Protein AF-A0A2S7QU04-F1 (afdb_monomer_lite)

Sequence (284 aa):
MPSDPITYTCTCSASLPPDDPSHEPGLVLLFYRYFTSPPALPPPYSSITTPTPSDPTPQYTPHSLHSFHKSTCEILALTGKLRISKEGFNITVAGSVSSINRYIAACISHWSFAGLSLSPDDTEGVNEFFKPTPGCACVFSQLNIRVTDEITPLGLTNYAPKNWDSVVYLNPEEFHNAIVASNSKDVEGKEGGENQTLLLDIRNHYESRIGYFSPSPSQNTQIPTIKPQIRRFSQFPACTPKNYLLVLHGWDPLRESYQVDQGAETGGSDFYAEGGDCGVYGLV

Structure (mmCIF, N/CA/C/O backbone):
data_AF-A0A2S7QU04-F1
#
_entry.id   AF-A0A2S7QU04-F1
#
loop_
_atom_site.group_PDB
_atom_site.id
_atom_site.type_symbol
_atom_site.label_atom_id
_atom_site.label_alt_id
_atom_site.label_comp_id
_atom_site.label_asym_id
_atom_site.label_entity_id
_atom_site.label_seq_id
_atom_site.pdbx_PDB_ins_code
_atom_site.Cartn_x
_atom_site.Cartn_y
_atom_site.Cartn_z
_atom_site.occupancy
_atom_site.B_iso_or_equiv
_atom_site.auth_seq_id
_atom_site.auth_comp_id
_atom_site.auth_asym_id
_atom_site.auth_atom_id
_atom_site.pdbx_PDB_model_num
ATOM 1 N N . MET A 1 1 ? 7.927 -22.191 25.411 1.00 37.75 1 MET A N 1
ATOM 2 C CA . MET A 1 1 ? 9.164 -22.034 24.626 1.00 37.75 1 MET A CA 1
ATOM 3 C C . MET A 1 1 ? 8.973 -20.819 23.734 1.00 37.75 1 MET A C 1
ATOM 5 O O . MET A 1 1 ? 8.150 -20.910 22.828 1.00 37.75 1 MET A O 1
ATOM 9 N N . PRO A 1 2 ? 9.598 -19.666 24.018 1.00 43.03 2 PRO A N 1
ATOM 10 C CA . PRO A 1 2 ? 9.752 -18.640 22.996 1.00 43.03 2 PRO A CA 1
ATOM 11 C C . PRO A 1 2 ? 10.554 -19.300 21.876 1.00 43.03 2 PRO A C 1
ATOM 13 O O . PRO A 1 2 ? 11.629 -19.834 22.129 1.00 43.03 2 PRO A O 1
ATOM 16 N N . SER A 1 3 ? 9.987 -19.396 20.681 1.00 47.22 3 SER A N 1
ATOM 17 C CA . SER A 1 3 ? 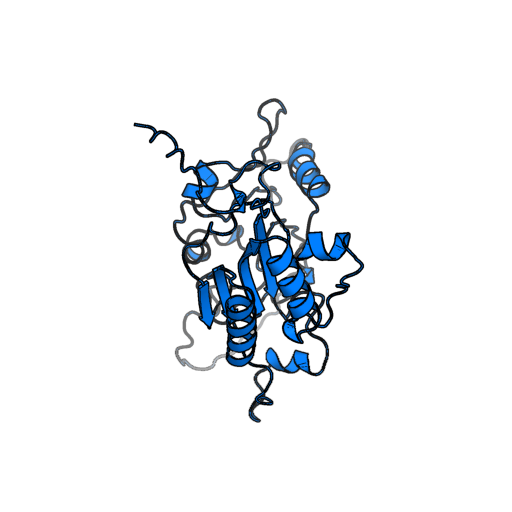10.763 -19.773 19.507 1.00 47.22 3 SER A CA 1
ATOM 18 C C . SER A 1 3 ? 11.845 -18.714 19.342 1.00 47.22 3 SER A C 1
ATOM 20 O O . SER A 1 3 ? 11.493 -17.550 19.131 1.00 47.22 3 SER A O 1
ATOM 22 N N . ASP A 1 4 ? 13.116 -19.098 19.478 1.00 49.38 4 ASP A N 1
ATOM 23 C CA . ASP A 1 4 ? 14.228 -18.246 19.065 1.00 49.38 4 ASP A CA 1
ATOM 24 C C . ASP A 1 4 ? 13.898 -17.697 17.672 1.00 49.38 4 ASP A C 1
ATOM 26 O O . ASP A 1 4 ? 13.423 -18.465 16.820 1.00 49.38 4 ASP A O 1
ATOM 30 N N . PRO A 1 5 ? 14.047 -16.381 17.434 1.00 54.72 5 PRO A N 1
ATOM 31 C CA . PRO A 1 5 ? 13.818 -15.841 16.110 1.00 54.72 5 PRO A CA 1
ATOM 32 C C . PRO A 1 5 ? 14.732 -16.610 15.164 1.00 54.72 5 PRO A C 1
ATOM 34 O O . PRO A 1 5 ? 15.949 -16.612 15.337 1.00 54.72 5 PRO A O 1
ATOM 37 N N . ILE A 1 6 ? 14.133 -17.317 14.204 1.00 56.69 6 ILE A N 1
ATOM 38 C CA . ILE A 1 6 ? 14.877 -18.004 13.156 1.00 56.69 6 ILE A CA 1
ATOM 39 C C . ILE A 1 6 ? 15.716 -16.920 12.486 1.00 56.69 6 ILE A C 1
ATOM 41 O O . ILE A 1 6 ? 15.176 -16.045 11.807 1.00 56.69 6 ILE A O 1
ATOM 45 N N . THR A 1 7 ? 17.024 -16.936 12.729 1.00 60.12 7 THR A N 1
ATOM 46 C CA . THR A 1 7 ? 17.973 -16.044 12.075 1.00 60.12 7 THR A CA 1
ATOM 47 C C . THR A 1 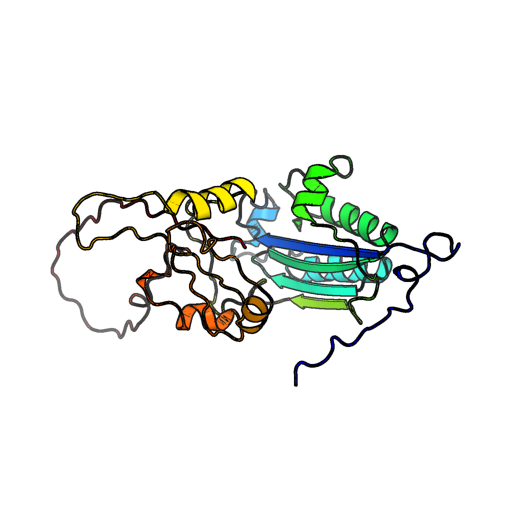7 ? 18.087 -16.505 10.632 1.00 60.12 7 THR A C 1
ATOM 49 O O . THR A 1 7 ? 18.904 -17.343 10.266 1.00 60.12 7 THR A O 1
ATOM 52 N N . TYR A 1 8 ? 17.175 -16.012 9.801 1.00 68.62 8 TYR A N 1
ATOM 53 C CA . TYR A 1 8 ? 17.250 -16.202 8.368 1.00 68.62 8 TYR A CA 1
ATOM 54 C C . TYR A 1 8 ? 18.223 -15.175 7.795 1.00 68.62 8 TYR A C 1
ATOM 56 O O . TYR A 1 8 ? 17.946 -13.975 7.794 1.00 68.62 8 TYR A O 1
ATOM 64 N N . THR A 1 9 ? 19.353 -15.657 7.290 1.00 75.75 9 THR A N 1
ATOM 65 C CA . THR A 1 9 ? 20.272 -14.845 6.495 1.00 75.75 9 THR A CA 1
ATOM 66 C C . THR A 1 9 ? 19.892 -15.007 5.029 1.00 75.75 9 THR A C 1
ATOM 68 O O . THR A 1 9 ? 20.011 -16.096 4.468 1.00 75.75 9 THR A O 1
ATOM 71 N N . CYS A 1 10 ? 19.399 -13.926 4.418 1.00 82.38 10 CYS A N 1
ATOM 72 C CA . CYS A 1 10 ? 19.150 -13.866 2.977 1.00 82.38 10 CYS A CA 1
ATOM 73 C C . CYS A 1 10 ? 20.452 -14.178 2.211 1.00 82.38 10 CYS A C 1
ATOM 75 O O . CYS A 1 10 ? 21.541 -13.880 2.697 1.00 82.38 10 CYS A O 1
ATOM 77 N N . THR A 1 11 ? 20.344 -14.753 1.012 1.00 85.06 11 THR A N 1
ATOM 78 C CA . THR A 1 11 ? 21.495 -15.040 0.129 1.00 85.06 11 THR A CA 1
ATOM 79 C C . THR A 1 11 ? 21.439 -14.273 -1.194 1.00 85.06 11 THR A C 1
ATOM 81 O O . THR A 1 11 ? 22.183 -14.575 -2.123 1.00 85.06 11 THR A O 1
ATOM 84 N N . CYS A 1 12 ? 20.542 -13.292 -1.313 1.00 87.31 12 CYS A N 1
ATOM 85 C CA . CYS A 1 12 ? 20.433 -12.468 -2.515 1.00 87.31 12 CYS A CA 1
ATOM 86 C C . CYS A 1 12 ? 21.504 -11.361 -2.556 1.00 87.31 12 CYS A C 1
ATOM 88 O O . CYS A 1 12 ? 22.213 -11.120 -1.576 1.00 87.31 12 CYS A O 1
ATOM 90 N N . SER A 1 13 ? 21.579 -10.632 -3.668 1.00 86.88 13 SER A N 1
ATOM 91 C CA . SER A 1 13 ? 22.499 -9.499 -3.841 1.00 86.88 13 SER A CA 1
ATOM 92 C C . SER A 1 13 ? 22.357 -8.426 -2.751 1.00 86.88 13 SER A C 1
ATOM 94 O O . SER A 1 13 ? 23.360 -7.880 -2.303 1.00 86.88 13 SER A O 1
ATOM 96 N N . ALA A 1 14 ? 21.143 -8.191 -2.240 1.00 85.56 14 ALA A N 1
ATOM 97 C CA . ALA A 1 14 ? 20.889 -7.208 -1.180 1.00 85.56 14 ALA A CA 1
ATOM 98 C C . ALA A 1 14 ? 21.457 -7.592 0.195 1.00 85.56 14 ALA A C 1
ATOM 100 O O . ALA A 1 14 ? 21.548 -6.741 1.075 1.00 85.56 14 ALA A O 1
ATOM 101 N N . SER A 1 15 ? 21.819 -8.862 0.399 1.00 84.75 15 SER A N 1
ATOM 102 C CA . SER A 1 15 ? 22.458 -9.349 1.632 1.00 84.75 15 SER A CA 1
ATOM 103 C C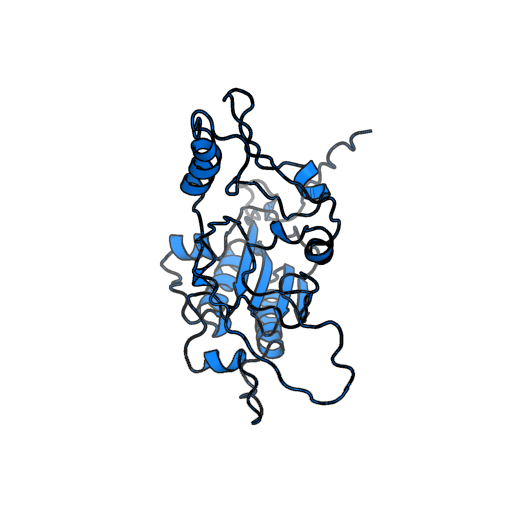 . SER A 1 15 ? 23.981 -9.430 1.550 1.00 84.75 15 SER A C 1
ATOM 105 O O . SER A 1 15 ? 24.616 -9.729 2.560 1.00 84.75 15 SER A O 1
ATOM 107 N N . LEU A 1 16 ? 24.570 -9.189 0.373 1.00 87.56 16 LEU A N 1
ATOM 108 C CA . LEU A 1 16 ? 26.023 -9.129 0.231 1.00 87.56 16 LEU A CA 1
ATOM 109 C C . LEU A 1 16 ? 26.587 -7.900 0.965 1.00 87.56 16 LEU A C 1
ATOM 111 O O . LEU A 1 16 ? 25.863 -6.914 1.127 1.00 87.56 16 LEU A O 1
ATOM 115 N N . PRO A 1 17 ? 27.858 -7.929 1.399 1.00 88.06 17 PRO A N 1
ATOM 116 C CA . PRO A 1 17 ? 28.534 -6.755 1.945 1.00 88.06 17 PRO A CA 1
ATOM 117 C C . PRO A 1 17 ? 28.503 -5.565 0.966 1.00 88.06 17 PRO A C 1
ATOM 119 O O . PRO A 1 17 ? 28.611 -5.793 -0.237 1.00 88.06 17 PRO A O 1
ATOM 122 N N . PRO A 1 18 ? 28.389 -4.306 1.434 1.00 88.19 18 PRO A N 1
ATOM 123 C CA . PRO A 1 18 ? 28.331 -3.133 0.552 1.00 88.19 18 PRO A CA 1
ATOM 124 C C . PRO A 1 18 ? 29.553 -2.934 -0.359 1.00 88.19 18 PRO A C 1
ATOM 126 O O . PRO A 1 18 ? 29.468 -2.202 -1.341 1.00 88.19 18 PRO A O 1
ATOM 129 N N . ASP A 1 19 ? 30.691 -3.539 -0.021 1.00 92.56 19 ASP A N 1
ATOM 130 C CA . ASP A 1 19 ? 31.934 -3.530 -0.794 1.00 92.56 19 ASP A CA 1
ATOM 131 C C . ASP A 1 19 ? 32.014 -4.642 -1.858 1.00 92.56 19 ASP A C 1
ATOM 133 O O . ASP A 1 19 ? 32.924 -4.624 -2.691 1.00 92.56 19 ASP A O 1
ATOM 137 N N . ASP A 1 20 ? 31.065 -5.586 -1.880 1.00 91.69 20 ASP A N 1
ATOM 138 C CA . ASP A 1 20 ? 30.982 -6.607 -2.926 1.00 91.69 20 ASP A CA 1
ATOM 139 C C . ASP A 1 20 ? 30.519 -5.970 -4.253 1.00 91.69 20 ASP A C 1
ATOM 141 O O . ASP A 1 20 ? 29.483 -5.301 -4.285 1.00 91.69 20 ASP A O 1
ATOM 145 N N . PRO A 1 21 ? 31.219 -6.187 -5.383 1.00 90.31 21 PRO A N 1
ATOM 146 C CA . PRO A 1 21 ? 30.829 -5.623 -6.681 1.00 90.31 21 PRO A CA 1
ATOM 147 C C . PRO A 1 21 ? 29.470 -6.128 -7.196 1.00 90.31 21 PRO A C 1
ATOM 149 O O . PRO A 1 21 ? 28.906 -5.543 -8.119 1.00 90.31 21 PRO A O 1
ATOM 152 N N . SER A 1 22 ? 28.954 -7.213 -6.619 1.00 89.81 22 SER A N 1
ATOM 153 C CA . SER A 1 22 ? 27.650 -7.809 -6.919 1.00 89.81 22 SER A CA 1
ATOM 154 C C . SER A 1 22 ? 26.565 -7.364 -5.931 1.00 89.81 22 SER A C 1
ATOM 156 O O . SER A 1 22 ? 25.420 -7.813 -6.046 1.00 89.81 22 SER A O 1
ATOM 158 N N . HIS A 1 23 ? 26.905 -6.526 -4.943 1.00 90.75 23 HIS A N 1
ATOM 159 C CA . HIS A 1 23 ? 25.941 -5.971 -4.003 1.00 90.75 23 HIS A CA 1
ATOM 160 C C . HIS A 1 23 ? 24.947 -5.076 -4.737 1.00 90.75 23 HIS A C 1
ATOM 162 O O . HIS A 1 23 ? 25.307 -4.105 -5.401 1.00 90.75 23 HIS A O 1
ATOM 168 N N . GLU A 1 24 ? 23.667 -5.386 -4.569 1.00 92.00 24 GLU A N 1
ATOM 169 C CA . GLU A 1 24 ? 22.580 -4.576 -5.095 1.00 92.00 24 GLU A CA 1
ATOM 170 C C . GLU A 1 24 ? 21.548 -4.382 -3.981 1.00 92.00 24 GLU A C 1
ATOM 172 O O . GLU A 1 24 ? 20.872 -5.346 -3.610 1.00 92.00 24 GLU A O 1
ATOM 177 N N . PRO A 1 25 ? 21.417 -3.171 -3.412 1.00 93.44 25 PRO A N 1
ATOM 178 C CA . PRO A 1 25 ? 20.520 -2.940 -2.291 1.00 93.44 25 PRO A CA 1
ATOM 179 C C . PRO A 1 25 ? 19.064 -3.189 -2.689 1.00 93.44 25 PRO A C 1
ATOM 181 O O . PRO A 1 25 ? 18.637 -2.897 -3.810 1.00 93.44 25 PRO A O 1
ATOM 184 N N . GLY A 1 26 ? 18.292 -3.722 -1.744 1.00 94.75 26 GLY A N 1
ATOM 185 C CA . GLY A 1 26 ? 16.872 -3.998 -1.916 1.00 94.75 26 GLY A CA 1
ATOM 186 C C . GLY A 1 26 ? 15.985 -2.956 -1.240 1.00 94.75 26 GLY A C 1
ATOM 187 O O . GLY A 1 26 ? 16.333 -2.388 -0.202 1.00 94.75 26 GLY A O 1
ATOM 188 N N . LEU A 1 27 ? 14.810 -2.740 -1.826 1.00 96.00 27 LEU A N 1
ATOM 189 C CA . LEU A 1 27 ? 13.732 -1.947 -1.246 1.00 96.00 27 LEU A CA 1
ATOM 190 C C . LEU A 1 27 ? 12.437 -2.748 -1.232 1.00 96.00 27 LEU A C 1
ATOM 192 O O . LEU A 1 27 ? 12.172 -3.566 -2.117 1.00 96.00 27 LEU A O 1
ATOM 196 N N . VAL A 1 28 ? 11.612 -2.450 -0.236 1.00 97.19 28 VAL A N 1
ATOM 197 C CA . VAL A 1 28 ? 10.221 -2.878 -0.140 1.00 97.19 28 VAL A CA 1
ATOM 198 C C . VAL A 1 28 ? 9.352 -1.627 -0.145 1.00 97.19 28 VAL A C 1
ATOM 200 O O . VAL A 1 28 ? 9.578 -0.719 0.651 1.00 97.19 28 VAL A O 1
ATOM 203 N N . LEU A 1 29 ? 8.366 -1.580 -1.036 1.00 97.88 29 LEU A N 1
ATOM 204 C CA . LEU A 1 29 ? 7.313 -0.568 -1.025 1.00 97.88 29 LEU A CA 1
ATOM 205 C C . LEU A 1 29 ? 6.069 -1.134 -0.349 1.00 97.88 29 LEU A C 1
ATOM 207 O O . LEU A 1 29 ? 5.734 -2.304 -0.560 1.00 97.88 29 LEU A O 1
ATOM 211 N N . LEU A 1 30 ? 5.354 -0.290 0.391 1.00 95.25 30 LEU A N 1
ATOM 212 C CA . LEU A 1 30 ? 4.049 -0.595 0.971 1.00 95.25 30 LEU A CA 1
ATOM 213 C C . LEU A 1 30 ? 3.145 0.624 0.813 1.00 95.25 30 LEU A C 1
ATOM 215 O O . LEU A 1 30 ? 3.316 1.620 1.509 1.00 95.25 30 LEU A O 1
ATOM 219 N N . PHE A 1 31 ? 2.166 0.534 -0.077 1.00 97.81 31 PHE A N 1
ATOM 220 C CA . PHE A 1 31 ? 1.288 1.658 -0.367 1.00 97.81 31 PHE A CA 1
ATOM 221 C C . PHE A 1 31 ? -0.089 1.188 -0.820 1.00 97.81 31 PHE A C 1
ATOM 223 O O . PHE A 1 31 ? -0.268 0.082 -1.337 1.00 97.81 31 PHE A O 1
ATOM 230 N N . TYR A 1 32 ? -1.082 2.041 -0.620 1.00 97.00 32 TYR A N 1
ATOM 231 C CA . TYR A 1 32 ? -2.453 1.787 -1.023 1.00 97.00 32 TYR A CA 1
ATOM 232 C C . TYR A 1 32 ? -3.092 3.083 -1.506 1.00 97.00 32 TYR A C 1
ATOM 234 O O . TYR A 1 32 ? -2.623 4.179 -1.204 1.00 97.00 32 TYR A O 1
ATOM 242 N N . ARG A 1 33 ? -4.176 2.956 -2.263 1.00 95.06 33 ARG A N 1
ATOM 243 C CA . ARG A 1 33 ? -5.013 4.086 -2.655 1.00 95.06 33 ARG A CA 1
ATOM 244 C C . ARG A 1 33 ? -6.447 3.619 -2.779 1.00 95.06 33 ARG A C 1
ATOM 246 O O . ARG A 1 33 ? -6.695 2.644 -3.483 1.00 95.06 33 ARG A O 1
ATOM 253 N N . TYR A 1 34 ? -7.366 4.363 -2.175 1.00 92.56 34 TYR A N 1
ATOM 254 C CA . TYR A 1 34 ? -8.782 4.323 -2.528 1.00 92.56 34 TYR A CA 1
ATOM 255 C C . TYR A 1 34 ? -9.059 5.430 -3.546 1.00 92.56 34 TYR A C 1
ATOM 257 O O . TYR A 1 34 ? -8.717 6.586 -3.310 1.00 92.56 34 TYR A O 1
ATOM 265 N N . PHE A 1 35 ? -9.674 5.107 -4.680 1.00 92.56 35 PHE A N 1
ATOM 266 C CA . PHE A 1 35 ? -9.908 6.066 -5.767 1.00 92.56 35 PHE A CA 1
ATOM 267 C C . PHE A 1 35 ? -10.895 7.180 -5.412 1.00 92.56 35 PHE A C 1
ATOM 269 O O . PHE A 1 35 ? -10.882 8.232 -6.052 1.00 92.56 35 PHE A O 1
ATOM 276 N N . THR A 1 36 ? -11.737 6.954 -4.404 1.00 88.19 36 THR A N 1
ATOM 277 C CA . THR A 1 36 ? -12.671 7.948 -3.863 1.00 88.19 36 THR A CA 1
ATOM 278 C C . THR A 1 36 ? -12.070 8.791 -2.741 1.00 88.19 36 THR A C 1
ATOM 280 O O . THR A 1 36 ? -12.650 9.818 -2.406 1.00 88.19 36 THR A O 1
ATOM 283 N N . SER A 1 37 ? -10.950 8.365 -2.142 1.00 88.06 37 SER A N 1
ATOM 284 C CA . SER A 1 37 ? -10.272 9.149 -1.106 1.00 88.06 37 SER A CA 1
ATOM 285 C C . SER A 1 37 ? -9.585 10.356 -1.749 1.00 88.06 37 SER A C 1
ATOM 287 O O . SER A 1 37 ? -8.940 10.185 -2.788 1.00 88.06 37 SER A O 1
ATOM 289 N N . PRO A 1 38 ? -9.675 11.559 -1.158 1.00 88.19 38 PRO A N 1
ATOM 290 C CA . PRO A 1 38 ? -8.941 12.722 -1.634 1.00 88.19 38 PRO A CA 1
ATOM 291 C C . PRO A 1 38 ? -7.415 12.478 -1.711 1.00 88.19 38 PRO A C 1
ATOM 293 O O . PRO A 1 38 ? -6.860 11.872 -0.793 1.00 88.19 38 PRO A O 1
ATOM 296 N N . PRO A 1 39 ? -6.730 12.945 -2.777 1.00 92.06 39 PRO A N 1
ATOM 297 C CA . PRO A 1 39 ? -7.318 13.452 -4.014 1.00 92.06 39 PRO A CA 1
ATOM 298 C C . PRO A 1 39 ? -7.920 12.299 -4.840 1.00 92.06 39 PRO A C 1
ATOM 300 O O . PRO A 1 39 ? -7.238 11.335 -5.213 1.00 92.06 39 PRO A O 1
ATOM 303 N N . ALA A 1 40 ? -9.215 12.419 -5.144 1.00 91.19 40 ALA A N 1
ATOM 304 C CA . ALA A 1 40 ? -9.946 11.421 -5.917 1.00 91.19 40 ALA A CA 1
ATOM 305 C C . ALA A 1 40 ? -9.431 11.350 -7.364 1.00 91.19 40 ALA A C 1
ATOM 307 O O . ALA A 1 40 ? -8.773 12.272 -7.858 1.00 91.19 40 ALA A O 1
ATOM 308 N N . LEU A 1 41 ? -9.744 10.260 -8.069 1.00 91.50 41 LEU A N 1
ATOM 309 C CA . LEU A 1 41 ? -9.420 10.159 -9.492 1.00 91.50 41 LEU A CA 1
ATOM 310 C C . LEU A 1 41 ? -10.085 11.303 -10.283 1.00 91.50 41 LEU A C 1
ATOM 312 O O . LEU A 1 41 ? -11.306 11.462 -10.208 1.00 91.50 41 LEU A O 1
ATOM 316 N N . PRO A 1 42 ? -9.324 12.083 -11.071 1.00 91.31 42 PRO A N 1
ATOM 317 C CA . PRO A 1 42 ? -9.892 13.150 -11.885 1.00 91.31 42 PRO A CA 1
ATOM 318 C C . PRO A 1 42 ? -10.617 12.581 -13.120 1.00 91.31 42 PRO A C 1
ATOM 320 O O . PRO A 1 42 ? -10.351 11.445 -13.530 1.00 91.31 42 PRO A O 1
ATOM 323 N N . PRO A 1 43 ? -11.501 13.355 -13.777 1.00 85.94 43 PRO A N 1
ATOM 324 C CA . PRO A 1 43 ? -12.002 13.010 -15.107 1.00 85.94 43 PRO A CA 1
ATOM 325 C C . PRO A 1 43 ? -10.846 12.786 -16.108 1.00 85.94 43 PRO A C 1
ATOM 327 O O . PRO A 1 43 ? -9.855 13.516 -16.053 1.00 85.94 43 PRO A O 1
ATOM 330 N N . PRO A 1 44 ? -10.945 11.808 -17.032 1.00 85.00 44 PRO A N 1
ATOM 331 C CA . PRO A 1 44 ? -12.089 10.921 -17.279 1.00 85.00 44 PRO A CA 1
ATOM 332 C C . PRO A 1 44 ? -12.142 9.671 -16.372 1.00 85.00 44 PRO A C 1
ATOM 334 O O . PRO A 1 44 ? -13.080 8.879 -16.473 1.00 85.00 44 PRO A O 1
ATOM 337 N N . TYR A 1 45 ? -11.159 9.479 -15.488 1.00 85.06 45 TYR A N 1
ATOM 338 C CA . TYR A 1 45 ? -10.991 8.267 -14.673 1.00 85.06 45 TYR A CA 1
ATOM 339 C C . TYR A 1 45 ? -11.965 8.174 -13.490 1.00 85.06 45 TYR A C 1
ATOM 341 O O . TYR A 1 45 ? -12.177 7.091 -12.954 1.00 85.06 45 TYR A O 1
ATOM 349 N N . SER A 1 46 ? -12.606 9.278 -13.103 1.00 74.31 46 SER A N 1
ATOM 350 C CA . SER A 1 46 ? -13.639 9.298 -12.055 1.00 74.31 46 SER A CA 1
ATOM 351 C C . SER A 1 46 ? -14.838 8.380 -12.346 1.00 74.31 46 SER A C 1
ATOM 353 O O . SER A 1 46 ? -15.517 7.953 -11.422 1.00 74.31 46 SER A O 1
ATOM 355 N N . SER A 1 47 ? -15.084 8.036 -13.616 1.00 64.31 47 SER A N 1
ATOM 356 C CA . SER A 1 47 ? -16.147 7.108 -14.037 1.00 64.31 47 SER A CA 1
ATOM 357 C C . SER A 1 47 ? -15.894 5.642 -13.659 1.00 64.31 47 SER A C 1
ATOM 359 O O . SER A 1 47 ? -16.809 4.829 -13.686 1.00 64.31 47 SER A O 1
ATOM 361 N N . ILE A 1 48 ? -14.668 5.288 -13.260 1.00 69.56 48 ILE A N 1
ATOM 362 C CA . ILE A 1 48 ? -14.295 3.915 -12.876 1.00 69.56 48 ILE A CA 1
ATOM 363 C C . ILE A 1 48 ? -15.014 3.478 -11.592 1.00 69.56 48 ILE A C 1
ATOM 365 O O . ILE A 1 48 ? -15.268 2.290 -11.388 1.00 69.56 48 ILE A O 1
ATOM 369 N N . THR A 1 49 ? -15.354 4.437 -10.729 1.00 61.78 49 THR A N 1
ATOM 370 C CA . THR A 1 49 ? -16.035 4.189 -9.455 1.00 61.78 49 THR A CA 1
ATOM 371 C C . THR A 1 49 ? -17.560 4.267 -9.566 1.00 61.78 49 THR A C 1
ATOM 373 O O . THR A 1 49 ? -18.244 3.887 -8.616 1.00 61.78 49 THR A O 1
ATOM 376 N N . THR A 1 50 ? -18.120 4.703 -10.704 1.00 57.72 50 THR A N 1
ATOM 377 C CA . THR A 1 50 ? -19.571 4.817 -10.912 1.00 57.72 50 THR A CA 1
ATOM 378 C C . THR A 1 50 ? -20.096 3.733 -11.865 1.00 57.72 50 THR A C 1
ATOM 380 O O . THR A 1 50 ? -19.592 3.568 -12.973 1.00 57.72 50 THR A O 1
ATOM 383 N N . PRO A 1 51 ? -21.129 2.963 -11.480 1.00 51.12 51 PRO A N 1
ATOM 384 C CA . PRO A 1 51 ? -21.751 2.006 -12.387 1.00 51.12 51 PRO A CA 1
ATOM 385 C C . PRO A 1 51 ? -22.610 2.754 -13.416 1.00 51.12 51 PRO A C 1
ATOM 387 O O . PRO A 1 51 ? -23.732 3.157 -13.119 1.00 51.12 51 PRO A O 1
ATOM 390 N N . THR A 1 52 ? -22.104 2.955 -14.634 1.00 52.69 52 THR A N 1
ATOM 391 C CA . THR A 1 52 ? -22.935 3.416 -15.758 1.00 52.69 52 THR A CA 1
ATOM 392 C C . THR A 1 52 ? -23.582 2.231 -16.492 1.00 52.69 52 THR A C 1
ATOM 394 O O . THR A 1 52 ? -22.919 1.215 -16.691 1.00 52.69 52 THR A O 1
ATOM 397 N N . PRO A 1 53 ? -24.855 2.337 -16.937 1.00 52.56 53 PRO A N 1
ATOM 398 C CA . PRO A 1 53 ? -25.539 1.292 -17.716 1.00 52.56 53 PRO A CA 1
ATOM 399 C C . PRO A 1 53 ? -24.949 1.056 -19.115 1.00 52.56 53 PRO A C 1
ATOM 401 O O . PRO A 1 53 ? -25.195 0.019 -19.722 1.00 52.56 53 PRO A O 1
ATOM 404 N N . SER A 1 54 ? -24.204 2.026 -19.648 1.00 53.19 54 SER A N 1
ATOM 405 C CA . SER A 1 54 ? -23.386 1.864 -20.847 1.00 53.19 54 SER A CA 1
ATOM 406 C C . SER A 1 54 ? -22.025 1.310 -20.439 1.00 53.19 54 SER A C 1
ATOM 408 O O . SER A 1 54 ? -21.376 1.914 -19.581 1.00 53.19 54 SER A O 1
ATOM 410 N N . ASP A 1 55 ? -21.635 0.185 -21.043 1.00 47.62 55 ASP A N 1
ATOM 411 C CA . ASP A 1 55 ? -20.362 -0.518 -20.840 1.00 47.62 55 ASP A CA 1
ATOM 412 C C . ASP A 1 55 ? -19.193 0.439 -20.535 1.00 47.62 55 ASP A C 1
ATOM 414 O O . ASP A 1 55 ? -19.034 1.450 -21.232 1.00 47.62 55 ASP A O 1
ATOM 418 N N . PRO A 1 56 ? -18.356 0.142 -19.523 1.00 49.91 56 PRO A N 1
ATOM 419 C CA . PRO A 1 56 ? -17.207 0.975 -19.216 1.00 49.91 56 PRO A CA 1
ATOM 420 C C . PRO A 1 56 ? -16.305 1.046 -20.444 1.00 49.91 56 PRO A C 1
ATOM 422 O O . PRO A 1 56 ? -16.068 0.039 -21.113 1.00 49.91 56 PRO A O 1
ATOM 425 N N . THR A 1 57 ? -15.756 2.228 -20.714 1.00 53.59 57 THR A N 1
ATOM 426 C CA . THR A 1 57 ? -14.632 2.402 -21.634 1.00 53.59 57 THR A CA 1
ATOM 427 C C . THR A 1 57 ? -13.605 1.306 -21.301 1.00 53.59 57 THR A C 1
ATOM 429 O O . THR A 1 57 ? -13.051 1.331 -20.199 1.00 53.59 57 THR A O 1
ATOM 432 N N . PRO A 1 58 ? -13.355 0.313 -22.181 1.00 61.66 58 PRO A N 1
ATOM 433 C CA . PRO A 1 58 ? -12.742 -0.976 -21.810 1.00 61.66 58 PRO A CA 1
ATOM 434 C C . PRO A 1 58 ? -11.292 -0.891 -21.294 1.00 61.66 58 PRO A C 1
ATOM 436 O O . PRO A 1 58 ? -10.676 -1.900 -20.957 1.00 61.66 58 PRO A O 1
ATOM 439 N N . GLN A 1 59 ? -10.730 0.315 -21.220 1.00 71.62 59 GLN A N 1
ATOM 440 C CA . GLN A 1 59 ? -9.337 0.586 -20.909 1.00 71.62 59 GLN A CA 1
ATOM 441 C C . GLN A 1 59 ? -9.030 0.681 -19.405 1.00 71.62 59 GLN A C 1
ATOM 443 O O . GLN A 1 59 ? -7.923 0.319 -19.003 1.00 71.62 59 GLN A O 1
ATOM 448 N N . TYR A 1 60 ? -9.965 1.125 -18.556 1.00 85.88 60 TYR A N 1
ATOM 449 C CA . TYR A 1 60 ? -9.683 1.426 -17.141 1.00 85.88 60 TYR A CA 1
ATOM 450 C C . TYR A 1 60 ? -10.491 0.529 -16.201 1.00 85.88 60 TYR A C 1
ATOM 452 O O . TYR A 1 60 ? -11.515 0.914 -15.646 1.00 85.88 60 TYR A O 1
ATOM 460 N N . THR A 1 61 ? -10.044 -0.714 -16.051 1.00 88.88 61 THR A N 1
ATOM 461 C CA . THR A 1 61 ? -10.716 -1.725 -15.232 1.00 88.88 61 THR A CA 1
ATOM 462 C C . THR A 1 61 ? -9.737 -2.322 -14.219 1.00 88.88 61 THR A C 1
ATOM 464 O O . THR A 1 61 ? -8.521 -2.261 -14.428 1.00 88.88 61 THR A O 1
ATOM 467 N N . PRO A 1 62 ? -10.221 -2.986 -13.153 1.00 92.50 62 PRO A N 1
ATOM 468 C CA . PRO A 1 62 ? -9.353 -3.761 -12.265 1.00 92.50 62 PRO A CA 1
ATOM 469 C C . PRO A 1 62 ? -8.467 -4.773 -13.015 1.00 92.50 62 PRO A C 1
ATOM 471 O O . PRO A 1 62 ? -7.325 -5.008 -12.629 1.00 92.50 62 PRO A O 1
ATOM 474 N N . HIS A 1 63 ? -8.954 -5.329 -14.129 1.00 93.94 63 HIS A N 1
ATOM 475 C CA . HIS A 1 63 ? -8.203 -6.268 -14.964 1.00 93.94 63 HIS A CA 1
ATOM 476 C C . HIS A 1 63 ? -7.103 -5.591 -15.797 1.00 93.94 63 HIS A C 1
ATOM 478 O O . HIS A 1 63 ? -6.019 -6.163 -15.955 1.00 93.94 63 HIS A O 1
ATOM 484 N N . SER A 1 64 ? -7.334 -4.378 -16.313 1.00 94.19 64 SER A N 1
ATOM 485 C CA . SER A 1 64 ? -6.282 -3.638 -17.023 1.00 94.19 64 SER A CA 1
ATOM 486 C C . SER A 1 64 ? -5.203 -3.146 -16.059 1.00 94.19 64 SER A C 1
ATOM 488 O O . SER A 1 64 ? -4.018 -3.292 -16.355 1.00 94.19 64 SER A O 1
ATOM 490 N N . LEU A 1 65 ? -5.589 -2.694 -14.860 1.00 96.00 65 LEU A N 1
ATOM 491 C CA . LEU A 1 65 ? -4.658 -2.347 -13.783 1.00 96.00 65 LEU A CA 1
ATOM 492 C C . LEU A 1 65 ? -3.848 -3.564 -13.310 1.00 96.00 65 LEU A C 1
ATOM 494 O O . LEU A 1 65 ? -2.633 -3.476 -13.136 1.00 96.00 65 LEU A O 1
ATOM 498 N N . HIS A 1 66 ? -4.495 -4.725 -13.169 1.00 97.69 66 HIS A N 1
ATOM 499 C CA . HIS A 1 66 ? -3.807 -5.990 -12.907 1.00 97.69 66 HIS A CA 1
ATOM 500 C C . HIS A 1 66 ? -2.768 -6.298 -13.985 1.00 97.69 66 HIS A C 1
ATOM 502 O O . HIS A 1 66 ? -1.633 -6.638 -13.662 1.00 97.69 66 HIS A O 1
ATOM 508 N N . SER A 1 67 ? -3.143 -6.175 -15.259 1.00 97.81 67 SER A N 1
ATOM 509 C CA . SER A 1 67 ? -2.239 -6.436 -16.382 1.00 97.81 67 SER A CA 1
ATOM 510 C C . SER A 1 67 ? -1.039 -5.486 -16.374 1.00 97.81 67 SER A C 1
ATOM 512 O O . SER A 1 67 ? 0.089 -5.947 -16.515 1.00 97.81 67 SER A O 1
ATOM 514 N N . PHE A 1 68 ? -1.261 -4.193 -16.109 1.00 98.06 68 PHE A N 1
ATOM 515 C CA . PHE A 1 68 ? -0.193 -3.206 -15.940 1.00 98.06 68 PHE A CA 1
ATOM 516 C C . PHE A 1 68 ? 0.797 -3.608 -14.839 1.00 98.06 68 PHE A C 1
ATOM 518 O O . PHE A 1 68 ? 1.995 -3.711 -15.101 1.00 98.06 68 PHE A O 1
ATOM 525 N N . HIS A 1 69 ? 0.317 -3.875 -13.621 1.00 98.50 69 HIS A N 1
ATOM 526 C CA . HIS A 1 69 ? 1.208 -4.251 -12.521 1.00 98.50 69 HIS A CA 1
ATOM 527 C C . HIS A 1 69 ? 1.910 -5.582 -12.776 1.00 98.50 69 HIS A C 1
ATOM 529 O O . HIS A 1 69 ? 3.096 -5.706 -12.483 1.00 98.50 69 HIS A O 1
ATOM 535 N N . LYS A 1 70 ? 1.210 -6.563 -13.355 1.00 98.62 70 LYS A N 1
ATOM 536 C CA . LYS A 1 70 ? 1.792 -7.862 -13.696 1.00 98.62 70 LYS A CA 1
ATOM 537 C C . LYS A 1 70 ? 2.956 -7.702 -14.666 1.00 98.62 70 LYS A C 1
ATOM 539 O O . LYS A 1 70 ? 4.065 -8.107 -14.338 1.00 98.62 70 LYS A O 1
ATOM 544 N N . SER A 1 71 ? 2.723 -7.061 -15.810 1.00 98.50 71 SER A N 1
ATOM 545 C CA . SER A 1 71 ? 3.757 -6.868 -16.826 1.00 98.50 71 SER A CA 1
ATOM 546 C C . SER A 1 71 ? 4.920 -6.025 -16.308 1.00 98.50 71 SER A C 1
ATOM 548 O O . SER A 1 71 ? 6.072 -6.388 -16.527 1.00 98.50 71 SER A O 1
ATOM 550 N N . THR A 1 72 ? 4.647 -4.941 -15.575 1.00 98.56 72 THR A N 1
ATOM 551 C CA . THR A 1 72 ? 5.704 -4.087 -15.015 1.00 98.56 72 THR A CA 1
ATOM 552 C C . THR A 1 72 ? 6.555 -4.852 -13.999 1.00 98.56 72 THR A C 1
ATOM 554 O O . THR A 1 72 ? 7.780 -4.806 -14.080 1.00 98.56 72 THR A O 1
ATOM 557 N N . CYS A 1 73 ? 5.941 -5.602 -13.077 1.00 98.56 73 CYS A N 1
ATOM 558 C CA . CYS A 1 73 ? 6.685 -6.401 -12.103 1.00 98.56 73 CYS A CA 1
ATOM 559 C C . CYS A 1 73 ? 7.485 -7.532 -12.762 1.00 98.56 73 CYS A C 1
ATOM 561 O O . CYS A 1 73 ? 8.632 -7.743 -12.386 1.00 98.56 73 CYS A O 1
ATOM 563 N N . GLU A 1 74 ? 6.927 -8.230 -13.756 1.00 98.25 74 GLU A N 1
ATOM 564 C CA . GLU A 1 74 ? 7.628 -9.304 -14.477 1.00 98.25 74 GLU A CA 1
ATOM 565 C C . GLU A 1 74 ? 8.854 -8.776 -15.238 1.00 98.25 74 GLU A C 1
ATOM 567 O O . GLU A 1 74 ? 9.937 -9.348 -15.128 1.00 98.25 74 GLU A O 1
ATOM 572 N N . ILE A 1 75 ? 8.719 -7.648 -15.946 1.00 98.44 75 ILE A N 1
ATOM 573 C CA . ILE A 1 75 ? 9.827 -7.001 -16.674 1.00 98.44 75 ILE A CA 1
ATOM 574 C C . ILE A 1 75 ? 10.939 -6.538 -15.722 1.00 98.44 75 ILE A C 1
ATOM 576 O O . ILE A 1 75 ? 12.116 -6.558 -16.082 1.00 98.44 75 ILE A O 1
ATOM 580 N N . LEU A 1 76 ? 10.568 -6.096 -14.521 1.00 97.94 76 LEU A N 1
ATOM 581 C CA . LEU A 1 76 ? 11.487 -5.570 -13.510 1.00 97.94 76 LEU A CA 1
ATOM 582 C C . LEU A 1 76 ? 11.937 -6.629 -12.490 1.00 97.94 76 LEU A C 1
ATOM 584 O O . LEU A 1 76 ? 12.588 -6.277 -11.512 1.00 97.94 76 LEU A O 1
ATOM 588 N N . ALA A 1 77 ? 11.585 -7.903 -12.698 1.00 96.69 77 ALA A N 1
ATOM 589 C CA . ALA A 1 77 ? 11.874 -9.009 -11.781 1.00 96.69 77 ALA A CA 1
ATOM 590 C C . ALA A 1 77 ? 11.452 -8.740 -10.317 1.00 96.69 77 ALA A C 1
ATOM 592 O O . ALA A 1 77 ? 12.113 -9.166 -9.370 1.00 96.69 77 ALA A O 1
ATOM 593 N N . LEU A 1 78 ? 10.338 -8.031 -10.126 1.00 97.88 78 LEU A N 1
ATOM 594 C CA . LEU A 1 78 ? 9.795 -7.700 -8.813 1.00 97.88 78 LEU A CA 1
ATOM 595 C C . LEU A 1 78 ? 8.882 -8.808 -8.290 1.00 97.88 78 LEU A C 1
ATOM 597 O O . LEU A 1 78 ? 8.116 -9.431 -9.029 1.00 97.88 78 LEU A O 1
ATOM 601 N N . THR A 1 79 ? 8.903 -8.997 -6.976 1.00 97.94 79 THR A N 1
ATOM 602 C CA . THR A 1 79 ? 8.032 -9.943 -6.265 1.00 97.94 79 THR A CA 1
ATOM 603 C C . THR A 1 79 ? 7.201 -9.204 -5.227 1.00 97.94 79 THR A C 1
ATOM 605 O O . THR A 1 79 ? 7.541 -8.097 -4.819 1.00 97.94 79 THR A O 1
ATOM 608 N N . GLY A 1 80 ? 6.063 -9.759 -4.811 1.00 97.81 80 GLY A N 1
ATOM 609 C CA . GLY A 1 80 ? 5.150 -8.992 -3.970 1.00 97.81 80 GLY A CA 1
ATOM 610 C C . GLY A 1 80 ? 3.752 -9.563 -3.859 1.00 97.81 80 GLY A C 1
ATOM 611 O O . GLY A 1 80 ? 3.434 -10.618 -4.408 1.00 97.81 80 GLY A O 1
ATOM 612 N N . LYS A 1 81 ? 2.902 -8.832 -3.144 1.00 98.19 81 LYS A N 1
ATOM 613 C CA . LYS A 1 81 ? 1.478 -9.112 -2.976 1.00 98.19 81 LYS A CA 1
ATOM 614 C C . LYS A 1 81 ? 0.683 -7.863 -3.323 1.00 98.19 81 LYS A C 1
ATOM 616 O O . LYS A 1 81 ? 0.882 -6.813 -2.723 1.00 98.19 81 LYS A O 1
ATOM 621 N N . LEU A 1 82 ? -0.209 -7.991 -4.293 1.00 98.50 82 LEU A N 1
ATOM 622 C CA . LEU A 1 82 ? -1.045 -6.910 -4.785 1.00 98.50 82 LEU A CA 1
ATOM 623 C C . LEU A 1 82 ? -2.508 -7.342 -4.735 1.00 98.50 82 LEU A C 1
ATOM 625 O O . LEU A 1 82 ? -2.878 -8.411 -5.232 1.00 98.50 82 LEU A O 1
ATOM 629 N N . ARG A 1 83 ? -3.343 -6.480 -4.165 1.00 98.06 83 ARG A N 1
ATOM 630 C CA . ARG A 1 83 ? -4.799 -6.554 -4.252 1.00 98.06 83 ARG A CA 1
ATOM 631 C C . ARG A 1 83 ? -5.298 -5.378 -5.063 1.00 98.06 83 ARG A C 1
ATOM 633 O O . ARG A 1 83 ? -4.934 -4.238 -4.796 1.00 98.06 83 ARG A O 1
ATOM 640 N N . ILE A 1 84 ? -6.125 -5.675 -6.051 1.00 97.31 84 ILE A N 1
ATOM 641 C CA . ILE A 1 84 ? -6.688 -4.698 -6.971 1.00 97.31 84 ILE A CA 1
ATOM 642 C C . ILE A 1 84 ? -8.199 -4.865 -6.934 1.00 97.31 84 ILE A C 1
ATOM 644 O O . ILE A 1 84 ? -8.701 -5.976 -7.080 1.00 97.31 84 ILE A O 1
ATOM 648 N N . SER A 1 85 ? -8.923 -3.771 -6.751 1.00 92.88 85 SER A N 1
ATOM 649 C CA . SER A 1 85 ? -10.383 -3.751 -6.757 1.00 92.88 85 SER A CA 1
ATOM 650 C C . SER A 1 85 ? -10.884 -2.542 -7.549 1.00 92.88 85 SER A C 1
ATOM 652 O O . SER A 1 85 ? -10.108 -1.699 -7.997 1.00 92.88 85 SER A O 1
ATOM 654 N N . LYS A 1 86 ? -12.202 -2.452 -7.730 1.00 90.50 86 LYS A N 1
ATOM 655 C CA . LYS A 1 86 ? -12.874 -1.253 -8.242 1.00 90.50 86 LYS A CA 1
ATOM 656 C C . LYS A 1 86 ? -12.642 -0.037 -7.341 1.00 90.50 86 LYS A C 1
ATOM 658 O O . LYS A 1 86 ? -12.574 1.075 -7.847 1.00 90.50 86 LYS A O 1
ATOM 663 N N . GLU A 1 87 ? -12.499 -0.246 -6.032 1.00 90.31 87 GLU A N 1
ATOM 664 C CA . GLU A 1 87 ? -12.271 0.840 -5.071 1.00 90.31 87 GLU A CA 1
ATOM 665 C C . GLU A 1 87 ? -10.834 1.378 -5.078 1.00 90.31 87 GLU A C 1
ATOM 667 O O . GLU A 1 87 ? -10.605 2.468 -4.561 1.00 90.31 87 GLU A O 1
ATOM 672 N N . GLY A 1 88 ? -9.867 0.650 -5.655 1.00 94.38 88 GLY A N 1
ATOM 673 C CA . GLY A 1 88 ? -8.461 1.041 -5.597 1.00 94.38 88 GLY A CA 1
ATOM 674 C C . GLY A 1 88 ? -7.463 -0.115 -5.644 1.00 94.38 88 GLY A C 1
ATOM 675 O O . GLY A 1 88 ? -7.712 -1.166 -6.242 1.00 94.38 88 GLY A O 1
ATOM 676 N N . PHE A 1 89 ? -6.321 0.066 -4.977 1.00 97.62 89 PHE A N 1
ATOM 677 C CA . PHE A 1 89 ? -5.280 -0.959 -4.846 1.00 97.62 89 PHE A CA 1
ATOM 678 C C . PHE A 1 89 ? -4.585 -0.934 -3.479 1.00 97.62 89 PHE A C 1
ATOM 680 O O . PHE A 1 89 ? -4.451 0.114 -2.852 1.00 97.62 89 PHE A O 1
ATOM 687 N N . ASN A 1 90 ? -4.081 -2.093 -3.054 1.00 98.06 90 ASN A N 1
ATOM 688 C CA . ASN A 1 90 ? -3.164 -2.262 -1.926 1.00 98.06 90 ASN A CA 1
ATOM 689 C C . ASN A 1 90 ? -1.973 -3.104 -2.402 1.00 98.06 90 ASN A C 1
ATOM 691 O O . ASN A 1 90 ? -2.152 -4.225 -2.893 1.00 98.06 90 ASN A O 1
ATOM 695 N N . ILE A 1 91 ? -0.775 -2.529 -2.334 1.00 98.50 91 ILE A N 1
ATOM 696 C CA . ILE A 1 91 ? 0.420 -3.043 -2.993 1.00 98.50 91 ILE A CA 1
ATOM 697 C C . ILE A 1 91 ? 1.562 -3.135 -1.989 1.00 98.50 91 ILE A C 1
ATOM 699 O O . ILE A 1 91 ? 1.965 -2.155 -1.365 1.00 98.50 91 ILE A O 1
ATOM 703 N N . THR A 1 92 ? 2.145 -4.327 -1.910 1.00 98.25 92 THR A N 1
ATOM 704 C CA . THR A 1 92 ? 3.472 -4.538 -1.342 1.00 98.25 92 THR A CA 1
ATOM 705 C C . THR A 1 92 ? 4.353 -5.183 -2.396 1.00 98.25 92 THR A C 1
ATOM 707 O O . THR A 1 92 ? 4.022 -6.256 -2.905 1.00 98.25 92 THR A O 1
ATOM 710 N N . VAL A 1 93 ? 5.467 -4.547 -2.737 1.00 98.19 93 VAL A N 1
ATOM 711 C CA . VAL A 1 93 ? 6.387 -5.037 -3.771 1.00 98.19 93 VAL A CA 1
ATOM 712 C C . VAL A 1 93 ? 7.824 -4.868 -3.308 1.00 98.19 93 VAL A C 1
ATOM 714 O O . VAL A 1 93 ? 8.143 -3.900 -2.625 1.00 98.19 93 VAL A O 1
ATOM 717 N N . ALA A 1 94 ? 8.678 -5.822 -3.655 1.00 97.75 94 ALA A N 1
ATOM 718 C CA . ALA A 1 94 ? 10.088 -5.815 -3.324 1.00 97.75 94 ALA A CA 1
ATOM 719 C C . ALA A 1 94 ? 10.946 -6.156 -4.541 1.00 97.75 94 ALA A C 1
ATOM 721 O O . ALA A 1 94 ? 10.536 -6.904 -5.436 1.00 97.75 94 ALA A O 1
ATOM 722 N N . GLY A 1 95 ? 12.150 -5.602 -4.539 1.00 96.69 95 GLY A N 1
ATOM 723 C CA . GLY A 1 95 ? 13.174 -5.852 -5.539 1.00 96.69 95 GLY A CA 1
ATOM 724 C C . GLY A 1 95 ? 14.387 -4.975 -5.288 1.00 96.69 95 GLY A C 1
ATOM 725 O O . GLY A 1 95 ? 14.518 -4.372 -4.220 1.00 96.69 95 GLY A O 1
ATOM 726 N N . SER A 1 96 ? 15.283 -4.897 -6.266 1.00 95.88 96 SER A N 1
ATOM 727 C CA . SER A 1 96 ? 16.423 -3.996 -6.162 1.00 95.88 96 SER A CA 1
ATOM 728 C C . SER A 1 96 ? 16.010 -2.528 -6.219 1.00 95.88 96 SER A C 1
ATOM 730 O O . SER A 1 96 ? 14.990 -2.190 -6.823 1.00 95.88 96 SER A O 1
ATOM 732 N N . VAL A 1 97 ? 16.826 -1.640 -5.642 1.00 95.88 97 VAL A N 1
ATOM 733 C CA . VAL A 1 97 ? 16.613 -0.180 -5.687 1.00 95.88 97 VAL A CA 1
ATOM 734 C C . VAL A 1 97 ? 16.355 0.301 -7.120 1.00 95.88 97 VAL A C 1
ATOM 736 O O . VAL A 1 97 ? 15.398 1.031 -7.364 1.00 95.88 97 VAL A O 1
ATOM 739 N N . SER A 1 98 ? 17.159 -0.153 -8.088 1.00 95.69 98 SER A N 1
ATOM 740 C CA . SER A 1 98 ? 17.012 0.224 -9.502 1.00 95.69 98 SER A CA 1
ATOM 741 C C . SER A 1 98 ? 15.655 -0.199 -10.078 1.00 95.69 98 SER A C 1
ATOM 743 O O . SER A 1 98 ? 14.948 0.599 -10.701 1.00 95.69 98 SER A O 1
ATOM 745 N N . SER A 1 99 ? 15.250 -1.445 -9.822 1.00 97.44 99 SER A N 1
ATOM 746 C CA . SER A 1 99 ? 13.976 -1.990 -10.297 1.00 97.44 99 SER A CA 1
ATOM 747 C C . SER A 1 99 ? 12.781 -1.294 -9.642 1.00 97.44 99 SER A C 1
ATOM 749 O O . SER A 1 99 ? 11.808 -0.964 -10.319 1.00 97.44 99 SER A O 1
ATOM 751 N N . ILE A 1 100 ? 12.875 -0.992 -8.347 1.00 97.75 100 ILE A N 1
ATOM 752 C CA . ILE A 1 100 ? 11.847 -0.267 -7.595 1.00 97.75 100 ILE A CA 1
ATOM 753 C C . ILE A 1 100 ? 11.693 1.174 -8.094 1.00 97.75 100 ILE A C 1
ATOM 755 O O . ILE A 1 100 ? 10.568 1.611 -8.330 1.00 97.75 100 ILE A O 1
ATOM 759 N N . ASN A 1 101 ? 12.785 1.888 -8.368 1.00 96.75 101 ASN A N 1
ATOM 760 C CA . ASN A 1 101 ? 12.714 3.248 -8.913 1.00 96.75 101 ASN A CA 1
ATOM 761 C C . ASN A 1 101 ? 12.044 3.278 -10.297 1.00 96.75 101 ASN A C 1
ATOM 763 O O . ASN A 1 101 ? 11.209 4.139 -10.576 1.00 96.75 101 ASN A O 1
ATOM 767 N N . ARG A 1 102 ? 12.342 2.294 -11.156 1.00 98.00 102 ARG A N 1
ATOM 768 C CA . ARG A 1 102 ? 11.667 2.141 -12.459 1.00 98.00 102 ARG A CA 1
ATOM 769 C C . ARG A 1 102 ? 10.180 1.824 -12.303 1.00 98.00 102 ARG A C 1
ATOM 771 O O . ARG A 1 102 ? 9.367 2.322 -13.080 1.00 98.00 102 ARG A O 1
ATOM 778 N N . TYR A 1 103 ? 9.820 1.023 -11.303 1.00 98.50 103 TYR A N 1
ATOM 779 C CA . TYR A 1 103 ? 8.428 0.712 -10.986 1.00 98.50 103 TYR A CA 1
ATOM 780 C C . TYR A 1 103 ? 7.655 1.939 -10.495 1.00 98.50 103 TYR A C 1
ATOM 782 O O . TYR A 1 103 ? 6.536 2.168 -10.951 1.00 98.50 103 TYR A O 1
ATOM 790 N N . ILE A 1 104 ? 8.262 2.760 -9.631 1.00 98.06 104 ILE A N 1
ATOM 791 C CA . ILE A 1 104 ? 7.693 4.036 -9.175 1.00 98.06 104 ILE A CA 1
ATOM 792 C C . ILE A 1 104 ? 7.435 4.958 -10.370 1.00 98.06 104 ILE A C 1
ATOM 794 O O . ILE A 1 104 ? 6.319 5.444 -10.529 1.00 98.06 104 ILE A O 1
ATOM 798 N N . ALA A 1 105 ? 8.414 5.138 -11.261 1.00 97.31 105 ALA A N 1
ATOM 799 C CA . ALA A 1 105 ? 8.251 5.983 -12.447 1.00 97.31 105 ALA A CA 1
ATOM 800 C C . ALA A 1 105 ? 7.107 5.504 -13.366 1.00 97.31 105 ALA A C 1
ATOM 802 O O . ALA A 1 105 ? 6.306 6.311 -13.850 1.00 97.31 105 ALA A O 1
ATOM 803 N N . ALA A 1 106 ? 6.992 4.185 -13.566 1.00 98.06 106 ALA A N 1
ATOM 804 C CA . ALA A 1 106 ? 5.886 3.589 -14.311 1.00 98.06 106 ALA A CA 1
ATOM 805 C C . ALA A 1 106 ? 4.533 3.830 -13.621 1.00 98.06 106 ALA A C 1
ATOM 807 O O . ALA A 1 106 ? 3.553 4.139 -14.295 1.00 98.06 106 ALA A O 1
ATOM 808 N N . CYS A 1 107 ? 4.483 3.726 -12.288 1.00 98.06 107 CYS A N 1
ATOM 809 C CA . CYS A 1 107 ? 3.287 4.001 -11.494 1.00 98.06 107 CYS A CA 1
ATOM 810 C C . CYS A 1 107 ? 2.846 5.462 -11.618 1.00 98.06 107 CYS A C 1
ATOM 812 O O . CYS A 1 107 ? 1.699 5.708 -11.974 1.00 98.06 107 CYS A O 1
ATOM 814 N N . ILE A 1 108 ? 3.751 6.422 -11.405 1.00 96.94 108 ILE A N 1
ATOM 815 C CA . ILE A 1 108 ? 3.453 7.865 -11.479 1.00 96.94 108 ILE A CA 1
ATOM 816 C C . ILE A 1 108 ? 2.829 8.243 -12.832 1.00 96.94 108 ILE A C 1
ATOM 818 O O . ILE A 1 108 ? 1.921 9.066 -12.894 1.00 96.94 108 ILE A O 1
ATOM 822 N N . SER A 1 109 ? 3.269 7.598 -13.915 1.00 95.12 109 SER A N 1
ATOM 823 C CA . SER A 1 109 ? 2.772 7.858 -15.273 1.00 95.12 109 SER A CA 1
ATOM 824 C C . SER A 1 109 ? 1.443 7.157 -15.604 1.00 95.12 109 SER A C 1
ATOM 826 O O . SER A 1 109 ? 0.880 7.377 -16.677 1.00 95.12 109 SER A O 1
ATOM 828 N N . HIS A 1 110 ? 0.944 6.275 -14.734 1.00 96.56 110 HIS A N 1
ATOM 829 C CA . HIS A 1 110 ? -0.241 5.458 -14.985 1.00 96.56 110 HIS A CA 1
ATOM 830 C C . HIS A 1 110 ? -1.521 6.140 -14.477 1.00 96.56 110 HIS A C 1
ATOM 832 O O . HIS A 1 110 ? -1.531 6.787 -13.431 1.00 96.56 110 HIS A O 1
ATOM 838 N N . TRP A 1 111 ? -2.648 5.945 -15.176 1.00 94.88 111 TRP A N 1
ATOM 839 C CA . TRP A 1 111 ? -3.926 6.604 -14.852 1.00 94.88 111 TRP A CA 1
ATOM 840 C C . TRP A 1 111 ? -4.380 6.379 -13.404 1.00 94.88 111 TRP A C 1
ATOM 842 O O . TRP A 1 111 ? -5.001 7.253 -12.805 1.00 94.88 111 TRP A O 1
ATOM 852 N N . SER A 1 112 ? -4.040 5.231 -12.812 1.00 95.62 112 SER A N 1
ATOM 853 C CA . SER A 1 112 ? -4.419 4.884 -11.436 1.00 95.62 112 SER A CA 1
ATOM 854 C C . SER A 1 112 ? -3.729 5.749 -10.376 1.00 95.62 112 SER A C 1
ATOM 856 O O . SER A 1 112 ? -4.116 5.707 -9.209 1.00 95.62 112 SER A O 1
ATOM 858 N N . PHE A 1 113 ? -2.733 6.547 -10.768 1.00 96.62 113 PHE A N 1
ATOM 859 C CA . PHE A 1 113 ? -2.024 7.520 -9.933 1.00 96.62 113 PHE A CA 1
ATOM 860 C C . PHE A 1 113 ? -2.393 8.970 -10.285 1.00 96.62 113 PHE A C 1
ATOM 862 O O . PHE A 1 113 ? -1.974 9.892 -9.594 1.00 96.62 113 PHE A O 1
ATOM 869 N N . ALA A 1 114 ? -3.261 9.189 -11.281 1.00 94.31 114 ALA A N 1
ATOM 870 C CA . ALA A 1 114 ? -3.713 10.524 -11.661 1.00 94.31 114 ALA A CA 1
ATOM 871 C C . ALA A 1 114 ? -4.363 11.268 -10.481 1.00 94.31 114 ALA A C 1
ATOM 873 O O . ALA A 1 114 ? -5.052 10.665 -9.651 1.00 94.31 114 ALA A O 1
ATOM 874 N N . GLY A 1 115 ? -4.145 12.583 -10.421 1.00 93.50 115 GLY A N 1
ATOM 875 C CA . GLY A 1 115 ? -4.631 13.459 -9.350 1.00 93.50 115 GLY A CA 1
ATOM 876 C C . GLY A 1 115 ? -3.753 13.484 -8.096 1.00 93.50 115 GLY A C 1
ATOM 877 O O . GLY A 1 115 ? -3.904 14.397 -7.292 1.00 93.50 115 GLY A O 1
ATOM 878 N N . LEU A 1 116 ? -2.824 12.537 -7.933 1.00 94.56 116 LEU A N 1
ATOM 879 C CA . LEU A 1 116 ? -1.788 12.642 -6.908 1.00 94.56 116 LEU A CA 1
ATOM 880 C C . LEU A 1 116 ? -0.712 13.622 -7.384 1.00 94.56 116 LEU A C 1
ATOM 882 O O . LEU A 1 116 ? -0.278 13.555 -8.536 1.00 94.56 116 LEU A O 1
ATOM 886 N N . SER A 1 117 ? -0.251 14.495 -6.493 1.00 92.81 117 SER A N 1
ATOM 887 C CA . SER A 1 117 ? 0.881 15.395 -6.738 1.00 92.81 117 SER A CA 1
ATOM 888 C C . SER A 1 117 ? 2.208 14.638 -6.616 1.00 92.81 117 SER A C 1
ATOM 890 O O . SER A 1 117 ? 3.013 14.936 -5.746 1.00 92.81 117 SER A O 1
ATOM 892 N N . LEU A 1 118 ? 2.414 13.615 -7.449 1.00 94.38 118 LEU A N 1
ATOM 893 C CA . LEU A 1 118 ? 3.642 12.819 -7.473 1.00 94.38 118 LEU A CA 1
ATOM 894 C C . LEU A 1 118 ? 4.489 13.202 -8.685 1.00 94.38 118 LEU A C 1
ATOM 896 O O . LEU A 1 118 ? 4.013 13.165 -9.820 1.00 94.38 118 LEU A O 1
ATOM 900 N N . SER A 1 119 ? 5.758 13.515 -8.444 1.00 90.94 119 SER A N 1
ATOM 901 C CA . SER A 1 119 ? 6.757 13.766 -9.483 1.00 90.94 119 SER A CA 1
ATOM 902 C C . SER A 1 119 ? 7.996 12.909 -9.224 1.00 90.94 119 SER A C 1
ATOM 904 O O . SER A 1 119 ? 8.376 12.763 -8.065 1.00 90.94 119 SER A O 1
ATOM 906 N N . PRO A 1 120 ? 8.675 12.382 -10.261 1.00 83.69 120 PRO A N 1
ATOM 907 C CA . PRO A 1 120 ? 9.976 11.731 -10.090 1.00 83.69 120 PRO A CA 1
ATOM 908 C C . PRO A 1 120 ? 11.031 12.630 -9.425 1.00 83.69 120 PRO A C 1
ATOM 910 O O . PRO A 1 120 ? 11.951 12.113 -8.798 1.00 83.69 120 PRO A O 1
ATOM 913 N N . ASP A 1 121 ? 10.883 13.953 -9.548 1.00 88.00 121 ASP A N 1
ATOM 914 C CA . ASP A 1 121 ? 11.789 14.940 -8.952 1.00 88.00 121 ASP A CA 1
ATOM 915 C C . ASP A 1 121 ? 11.414 15.300 -7.499 1.00 88.00 121 ASP A C 1
ATOM 917 O O . ASP A 1 121 ? 12.238 15.842 -6.763 1.00 88.00 121 ASP A O 1
ATOM 921 N N . ASP A 1 122 ? 10.187 14.985 -7.063 1.00 92.00 122 ASP A N 1
ATOM 922 C CA . ASP A 1 122 ? 9.717 15.204 -5.691 1.00 92.00 122 ASP A CA 1
ATOM 923 C C . ASP A 1 122 ? 9.947 13.948 -4.845 1.00 92.00 122 ASP A C 1
ATOM 925 O O . ASP A 1 122 ? 9.093 13.070 -4.708 1.00 92.00 122 ASP A O 1
ATOM 929 N N . THR A 1 123 ? 11.148 13.861 -4.278 1.00 90.88 123 THR A N 1
ATOM 930 C CA . THR A 1 123 ? 11.543 12.709 -3.460 1.00 90.88 123 THR A CA 1
ATOM 931 C C . THR A 1 123 ? 10.713 12.594 -2.179 1.00 90.88 123 THR A C 1
ATOM 933 O O . THR A 1 123 ? 10.472 11.480 -1.716 1.00 90.88 123 THR A O 1
ATOM 936 N N . GLU A 1 124 ? 10.268 13.709 -1.597 1.00 91.69 124 GLU A N 1
ATOM 937 C CA . GLU A 1 124 ? 9.524 13.698 -0.335 1.00 91.69 124 GLU A CA 1
ATOM 938 C C . GLU A 1 124 ? 8.117 13.136 -0.540 1.00 91.69 124 GLU A C 1
ATOM 940 O O . GLU A 1 124 ? 7.773 12.136 0.094 1.00 91.69 124 GLU A O 1
ATOM 945 N N . GLY A 1 125 ? 7.360 13.671 -1.505 1.00 92.50 125 GLY A N 1
ATOM 946 C CA . GLY A 1 125 ? 6.020 13.171 -1.826 1.00 92.50 125 GLY A CA 1
ATOM 947 C C . GLY A 1 125 ? 6.027 11.718 -2.315 1.00 92.50 125 GLY A C 1
ATOM 948 O O . GLY A 1 125 ? 5.163 10.915 -1.947 1.00 92.50 125 GLY A O 1
ATOM 949 N N . VAL A 1 126 ? 7.045 11.326 -3.093 1.00 94.19 126 VAL A N 1
ATOM 950 C CA . VAL A 1 126 ? 7.244 9.924 -3.499 1.00 94.19 126 VAL A CA 1
ATOM 951 C C . VAL A 1 126 ? 7.488 9.027 -2.287 1.00 94.19 126 VAL A C 1
ATOM 953 O O . VAL A 1 126 ? 6.880 7.959 -2.188 1.00 94.19 126 VAL A O 1
ATOM 956 N N . ASN A 1 127 ? 8.341 9.439 -1.350 1.00 94.06 127 ASN A N 1
ATOM 957 C CA . ASN A 1 127 ? 8.627 8.641 -0.161 1.00 94.06 127 ASN A CA 1
ATOM 958 C C . ASN A 1 127 ? 7.421 8.550 0.779 1.00 94.06 127 ASN A C 1
ATOM 960 O O . ASN A 1 127 ? 7.173 7.476 1.329 1.00 94.06 127 ASN A O 1
ATOM 964 N N . GLU A 1 128 ? 6.652 9.628 0.928 1.00 92.56 128 GLU A N 1
ATOM 965 C CA . GLU A 1 128 ? 5.433 9.648 1.739 1.00 92.56 128 GLU A CA 1
ATOM 966 C C . GLU A 1 128 ? 4.385 8.664 1.200 1.00 92.56 128 GLU A C 1
ATOM 968 O O . GLU A 1 128 ? 3.811 7.874 1.958 1.00 92.56 128 GLU A O 1
ATOM 973 N N . PHE A 1 129 ? 4.181 8.654 -0.120 1.00 95.31 129 PHE A N 1
ATOM 974 C CA . PHE A 1 129 ? 3.186 7.792 -0.748 1.00 95.31 129 PHE A CA 1
ATOM 975 C C . PHE A 1 129 ? 3.643 6.330 -0.858 1.00 95.31 129 PHE A C 1
ATOM 977 O O . PHE A 1 129 ? 2.914 5.424 -0.453 1.00 95.31 129 PHE A O 1
ATOM 984 N N . PHE A 1 130 ? 4.835 6.073 -1.414 1.00 96.50 130 PHE A N 1
ATOM 985 C CA . PHE A 1 130 ? 5.311 4.711 -1.707 1.00 96.50 130 PHE A CA 1
ATOM 986 C C . PHE A 1 130 ? 5.962 4.007 -0.506 1.00 96.50 130 PHE A C 1
ATOM 988 O O . PHE A 1 130 ? 6.104 2.778 -0.528 1.00 96.50 130 PHE A O 1
ATOM 995 N N . LYS A 1 131 ? 6.349 4.767 0.528 1.00 95.31 131 LYS A N 1
ATOM 996 C CA . LYS A 1 131 ? 6.943 4.290 1.790 1.00 95.31 131 LYS A CA 1
ATOM 997 C C . LYS A 1 131 ? 8.109 3.307 1.577 1.00 95.31 131 LYS A C 1
ATOM 999 O O . LYS A 1 131 ? 8.079 2.192 2.112 1.00 95.31 131 LYS A O 1
ATOM 1004 N N . PRO A 1 132 ? 9.130 3.670 0.773 1.00 95.69 132 PRO A N 1
ATOM 1005 C CA . PRO A 1 132 ? 10.252 2.782 0.504 1.00 95.69 132 PRO A CA 1
ATOM 1006 C C . PRO A 1 132 ? 11.019 2.476 1.789 1.00 95.69 132 PRO A C 1
ATOM 1008 O O . PRO A 1 132 ? 11.479 3.371 2.492 1.00 95.69 132 PRO A O 1
ATOM 1011 N N . THR A 1 133 ? 11.180 1.189 2.082 1.00 94.75 133 THR A N 1
ATOM 1012 C CA . THR A 1 133 ? 11.909 0.703 3.256 1.00 94.75 133 THR A CA 1
ATOM 1013 C C . THR A 1 133 ? 13.053 -0.206 2.807 1.00 94.75 133 THR A C 1
ATOM 1015 O O . THR A 1 133 ? 12.812 -1.109 1.997 1.00 94.75 133 THR A O 1
ATOM 1018 N N . PRO A 1 134 ? 14.288 -0.024 3.315 1.00 93.56 134 PRO A N 1
ATOM 1019 C CA . PRO A 1 134 ? 15.374 -0.972 3.089 1.00 93.56 134 PRO A CA 1
ATOM 1020 C C . PRO A 1 134 ? 14.970 -2.389 3.502 1.00 93.56 134 PRO A C 1
ATOM 1022 O O . PRO A 1 134 ? 14.458 -2.609 4.600 1.00 93.56 134 PRO A O 1
ATOM 1025 N N . GLY A 1 135 ? 15.199 -3.364 2.628 1.00 88.00 135 GLY A N 1
ATOM 1026 C CA . GLY A 1 135 ? 14.825 -4.748 2.897 1.00 88.00 135 GLY A CA 1
ATOM 1027 C C . GLY A 1 135 ? 15.380 -5.720 1.865 1.00 88.00 135 GLY A C 1
ATOM 1028 O O . GLY A 1 135 ? 15.906 -5.318 0.831 1.00 88.00 135 GLY A O 1
ATOM 1029 N N . CYS A 1 136 ? 15.275 -7.022 2.143 1.00 87.69 136 CYS A N 1
ATOM 1030 C CA . CYS A 1 136 ? 15.753 -8.031 1.200 1.00 87.69 136 CYS A CA 1
ATOM 1031 C C . CYS A 1 136 ? 14.914 -7.979 -0.092 1.00 87.69 136 CYS A C 1
ATOM 1033 O O . CYS A 1 136 ? 13.689 -8.100 -0.042 1.00 87.69 136 CYS A O 1
ATOM 1035 N N . ALA A 1 137 ? 15.572 -7.858 -1.252 1.00 89.50 137 ALA A N 1
ATOM 1036 C CA . ALA A 1 137 ? 14.910 -7.816 -2.561 1.00 89.50 137 ALA A CA 1
ATOM 1037 C C . ALA A 1 137 ? 14.039 -9.063 -2.833 1.00 89.50 137 ALA A C 1
ATOM 1039 O O . ALA A 1 137 ? 13.060 -8.986 -3.571 1.00 89.50 137 ALA A O 1
ATOM 1040 N N . CYS A 1 138 ? 14.359 -10.198 -2.199 1.00 89.81 138 CYS A N 1
ATOM 1041 C CA . CYS A 1 138 ? 13.613 -11.454 -2.300 1.00 89.81 138 CYS A CA 1
ATOM 1042 C C . CYS A 1 138 ? 12.775 -11.782 -1.047 1.00 89.81 138 CYS A C 1
ATOM 1044 O O . CYS A 1 138 ? 12.532 -12.953 -0.752 1.00 89.81 138 CYS A O 1
ATOM 1046 N N . VAL A 1 139 ? 12.341 -10.773 -0.277 1.00 92.12 139 VAL A N 1
ATOM 1047 C CA . VAL A 1 139 ? 11.463 -10.986 0.896 1.00 92.12 139 VAL A CA 1
ATOM 1048 C C . VAL A 1 139 ? 10.153 -11.701 0.525 1.00 92.12 139 VAL A C 1
ATOM 1050 O O . VAL A 1 139 ? 9.566 -12.400 1.352 1.00 92.12 139 VAL A O 1
ATOM 1053 N N . PHE A 1 140 ? 9.715 -11.586 -0.732 1.00 93.38 140 PHE A N 1
ATOM 1054 C CA . PHE A 1 140 ? 8.643 -12.394 -1.304 1.00 93.38 140 PHE A CA 1
ATOM 1055 C C . PHE A 1 140 ? 9.223 -13.454 -2.242 1.00 93.38 140 PHE A C 1
ATOM 1057 O O . PHE A 1 140 ? 10.072 -13.169 -3.078 1.00 93.38 140 PHE A O 1
ATOM 1064 N N . SER A 1 141 ? 8.722 -14.686 -2.142 1.00 90.06 141 SER A N 1
ATOM 1065 C CA . SER A 1 141 ? 9.162 -15.784 -3.011 1.00 90.06 141 SER A CA 1
ATOM 1066 C C . SER A 1 141 ? 8.611 -15.698 -4.436 1.00 90.06 141 SER A C 1
ATOM 1068 O O . SER A 1 141 ? 9.171 -16.294 -5.348 1.00 90.06 141 SER A O 1
ATOM 1070 N N . GLN A 1 142 ? 7.492 -14.999 -4.628 1.00 95.75 142 GLN A N 1
ATOM 1071 C CA . GLN A 1 142 ? 6.806 -14.888 -5.911 1.00 95.75 142 GLN A CA 1
ATOM 1072 C C . GLN A 1 142 ? 5.953 -13.623 -5.971 1.00 95.75 142 GLN A C 1
ATOM 1074 O O . GLN A 1 142 ? 5.589 -13.041 -4.945 1.00 95.75 142 GLN A O 1
ATOM 1079 N N . LEU A 1 143 ? 5.584 -13.237 -7.187 1.00 98.00 143 LEU A N 1
ATOM 1080 C CA . LEU A 1 143 ? 4.584 -12.214 -7.439 1.00 98.00 143 LEU A CA 1
ATOM 1081 C C . LEU A 1 143 ? 3.172 -12.809 -7.297 1.00 98.00 143 LEU A C 1
ATOM 1083 O O . LEU A 1 143 ? 2.820 -13.776 -7.970 1.00 98.00 143 LEU A O 1
ATOM 1087 N N . ASN A 1 144 ? 2.346 -12.230 -6.427 1.00 98.25 144 ASN A N 1
ATOM 1088 C CA . ASN A 1 144 ? 0.937 -12.578 -6.275 1.00 98.25 144 ASN A CA 1
ATOM 1089 C C . ASN A 1 144 ? 0.071 -11.338 -6.491 1.00 98.25 144 ASN A C 1
ATOM 1091 O O . ASN A 1 144 ? 0.053 -10.447 -5.649 1.00 98.25 144 ASN A O 1
ATOM 1095 N N . ILE A 1 145 ? -0.670 -11.297 -7.594 1.00 98.31 145 ILE A N 1
ATOM 1096 C CA . ILE A 1 145 ? -1.607 -10.212 -7.899 1.00 98.31 145 ILE A CA 1
ATOM 1097 C C . ILE A 1 145 ? -3.003 -10.815 -7.973 1.00 98.31 145 ILE A C 1
ATOM 1099 O O . ILE A 1 145 ? -3.198 -11.863 -8.590 1.00 98.31 145 ILE A O 1
ATOM 1103 N N . ARG A 1 146 ? -3.972 -10.188 -7.305 1.00 97.88 146 ARG A N 1
ATOM 1104 C CA . ARG A 1 146 ? -5.368 -10.629 -7.315 1.00 97.88 146 ARG A CA 1
ATOM 1105 C C . ARG A 1 146 ? -6.287 -9.458 -7.602 1.00 97.88 146 ARG A C 1
ATOM 1107 O O . ARG A 1 146 ? -6.171 -8.416 -6.961 1.00 97.88 146 ARG A O 1
ATOM 1114 N N . VAL A 1 147 ? -7.228 -9.677 -8.516 1.00 96.75 147 VAL A N 1
ATOM 1115 C CA . VAL A 1 147 ? -8.443 -8.866 -8.588 1.00 96.75 147 VAL A CA 1
ATOM 1116 C C . VAL A 1 147 ? -9.397 -9.387 -7.514 1.00 96.75 147 VAL A C 1
ATOM 1118 O O . VAL A 1 147 ? -9.639 -10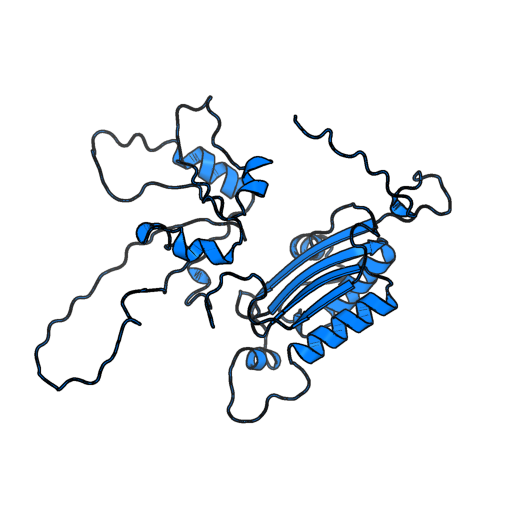.592 -7.434 1.00 96.75 147 VAL A O 1
ATOM 1121 N N . THR A 1 148 ? -9.863 -8.504 -6.640 1.00 94.31 148 THR A N 1
ATOM 1122 C CA . THR A 1 148 ? -10.634 -8.836 -5.438 1.00 94.31 148 THR A CA 1
ATOM 1123 C C . THR A 1 148 ? -11.757 -7.832 -5.222 1.00 94.31 148 THR A C 1
ATOM 1125 O O . THR A 1 148 ? -11.699 -6.736 -5.767 1.00 94.31 148 THR A O 1
ATOM 1128 N N . ASP A 1 149 ? -12.732 -8.178 -4.382 1.00 90.00 149 ASP A N 1
ATOM 1129 C CA . ASP A 1 149 ? -13.830 -7.264 -4.043 1.00 90.00 149 ASP A CA 1
ATOM 1130 C C . ASP A 1 149 ? -13.361 -6.091 -3.168 1.00 90.00 149 ASP A C 1
ATOM 1132 O O . ASP A 1 149 ? -13.717 -4.948 -3.428 1.00 90.00 149 ASP A O 1
ATOM 1136 N N . GLU A 1 150 ? -12.477 -6.353 -2.202 1.00 90.75 150 GLU A N 1
ATOM 1137 C CA . GLU A 1 150 ? -11.920 -5.351 -1.278 1.00 90.75 150 GLU A CA 1
ATOM 1138 C C . GLU A 1 150 ? -10.385 -5.352 -1.348 1.00 90.75 150 GLU A C 1
ATOM 1140 O O . GLU A 1 150 ? -9.762 -6.420 -1.369 1.00 90.75 150 GLU A O 1
ATOM 1145 N N . ILE A 1 151 ? -9.734 -4.189 -1.339 1.00 93.25 151 ILE A N 1
ATOM 1146 C CA . ILE A 1 151 ? -8.265 -4.089 -1.261 1.00 93.25 151 ILE A CA 1
ATOM 1147 C C . ILE A 1 151 ? -7.749 -4.389 0.147 1.00 93.25 151 ILE A C 1
ATOM 1149 O O . ILE A 1 151 ? -6.650 -4.927 0.296 1.00 93.25 151 ILE A O 1
ATOM 1153 N N . THR A 1 152 ? -8.590 -4.145 1.153 1.00 91.69 152 THR A N 1
ATOM 1154 C CA . THR A 1 152 ? -8.379 -4.495 2.560 1.00 91.69 152 THR A CA 1
ATOM 1155 C C . THR A 1 152 ? -9.647 -5.183 3.079 1.00 91.69 152 THR A C 1
ATOM 1157 O O . THR A 1 152 ? -10.616 -4.494 3.366 1.00 91.69 152 THR A O 1
ATOM 1160 N N . PRO A 1 153 ? -9.682 -6.529 3.186 1.00 90.19 153 PRO A N 1
ATOM 1161 C CA . PRO A 1 153 ? -10.912 -7.274 3.483 1.00 90.19 153 PRO A CA 1
ATOM 1162 C C . PRO A 1 153 ? -11.487 -6.978 4.876 1.00 90.19 153 PRO A C 1
ATOM 1164 O O . PRO A 1 153 ? -11.094 -7.614 5.862 1.00 90.19 153 PRO A O 1
ATOM 1167 N N . LEU A 1 154 ? -12.431 -6.043 4.948 1.00 86.69 154 LEU A N 1
ATOM 1168 C CA . LEU A 1 154 ? -13.262 -5.759 6.115 1.00 86.69 154 LEU A CA 1
ATOM 1169 C C . LEU A 1 154 ? -14.467 -6.710 6.171 1.00 86.69 154 LEU A C 1
ATOM 1171 O O . LEU A 1 154 ? -15.066 -6.889 7.230 1.00 86.69 154 LEU A O 1
ATOM 1175 N N . GLY A 1 155 ? -14.782 -7.382 5.059 1.00 83.69 155 GLY A N 1
ATOM 1176 C CA . GLY A 1 155 ? -15.890 -8.331 4.978 1.00 83.69 155 GLY A CA 1
ATOM 1177 C C . GLY A 1 155 ? -17.249 -7.644 4.876 1.00 83.69 155 GLY A C 1
ATOM 1178 O O . GLY A 1 155 ? -18.267 -8.272 5.160 1.00 83.69 155 GLY A O 1
ATOM 1179 N N . LEU A 1 156 ? -17.261 -6.366 4.484 1.00 79.12 156 LEU A N 1
ATOM 1180 C CA . LEU A 1 156 ? -18.466 -5.589 4.221 1.00 79.12 156 LEU A CA 1
ATOM 1181 C C . LEU A 1 156 ? -18.560 -5.336 2.716 1.00 79.12 156 LEU A C 1
ATOM 1183 O O . LEU A 1 156 ? -17.685 -4.724 2.112 1.00 79.12 156 LEU A O 1
ATOM 1187 N N . THR A 1 157 ? -19.627 -5.828 2.094 1.00 70.00 157 THR A N 1
ATOM 1188 C CA . THR A 1 157 ? -19.815 -5.676 0.646 1.00 70.00 157 THR A CA 1
ATOM 1189 C C . THR A 1 157 ? -20.197 -4.234 0.312 1.00 70.00 157 THR A C 1
ATOM 1191 O O . THR A 1 157 ? -21.071 -3.669 0.963 1.00 70.00 157 THR A O 1
ATOM 1194 N N . ASN A 1 158 ? -19.572 -3.652 -0.720 1.00 67.25 158 ASN A N 1
ATOM 1195 C CA . ASN A 1 158 ? -19.818 -2.276 -1.184 1.00 67.25 158 ASN A CA 1
ATOM 1196 C C . ASN A 1 158 ? -19.640 -1.204 -0.094 1.00 67.25 158 ASN A C 1
ATOM 1198 O O . ASN A 1 158 ? -20.311 -0.170 -0.113 1.00 67.25 158 ASN A O 1
ATOM 1202 N N . TYR A 1 159 ? -18.751 -1.453 0.867 1.00 71.69 159 TYR A N 1
ATOM 1203 C CA . TYR A 1 159 ? -18.432 -0.470 1.885 1.00 71.69 159 TYR A CA 1
ATOM 1204 C C . TYR A 1 159 ? -17.623 0.680 1.274 1.00 71.69 159 TYR A C 1
ATOM 1206 O O . TYR A 1 159 ? -16.525 0.479 0.768 1.00 71.69 159 TYR A O 1
ATOM 1214 N N . ALA A 1 160 ? -18.160 1.893 1.345 1.00 67.38 160 ALA A N 1
ATOM 1215 C CA . ALA A 1 160 ? -17.438 3.122 1.051 1.00 67.38 160 ALA A CA 1
ATOM 1216 C C . ALA A 1 160 ? -17.752 4.135 2.159 1.00 67.38 160 ALA A C 1
ATOM 1218 O O . ALA A 1 160 ? -18.928 4.263 2.531 1.00 67.38 160 ALA A O 1
ATOM 1219 N N . PRO A 1 161 ? -16.755 4.865 2.695 1.00 70.31 161 PRO A N 1
ATOM 1220 C CA . PRO A 1 161 ? -17.028 5.960 3.614 1.00 70.31 161 PRO A CA 1
ATOM 1221 C C . PRO A 1 161 ? -18.005 6.944 2.967 1.00 70.31 161 PRO A C 1
ATOM 1223 O O . PRO A 1 161 ? -17.765 7.423 1.858 1.00 70.31 161 PRO A O 1
ATOM 1226 N N . LYS A 1 162 ? -19.121 7.238 3.648 1.00 71.69 162 LYS A N 1
ATOM 1227 C CA . LYS A 1 162 ? -20.117 8.203 3.146 1.00 71.69 162 LYS A CA 1
ATOM 1228 C C . LYS A 1 162 ? -19.519 9.598 3.004 1.00 71.69 162 LYS A C 1
ATOM 1230 O O . LYS A 1 162 ? -19.908 10.341 2.110 1.00 71.69 162 LYS A O 1
ATOM 1235 N N . ASN A 1 163 ? -18.602 9.932 3.905 1.00 76.31 163 ASN A N 1
ATOM 1236 C CA . ASN A 1 163 ? -17.882 11.184 3.922 1.00 76.31 163 ASN A CA 1
ATOM 1237 C C . ASN A 1 163 ? -16.428 10.917 4.329 1.00 76.31 163 ASN A C 1
ATOM 1239 O O . ASN A 1 163 ? -16.181 10.449 5.437 1.00 76.31 163 ASN A O 1
ATOM 1243 N N . TRP A 1 164 ? -15.471 11.193 3.443 1.00 78.69 164 TRP A N 1
ATOM 1244 C CA . TRP A 1 164 ? -14.049 11.121 3.795 1.00 78.69 164 TRP A CA 1
ATOM 1245 C C . TRP A 1 164 ? -13.630 12.279 4.709 1.00 78.69 164 TRP A C 1
ATOM 1247 O O . TRP A 1 164 ? -12.680 12.121 5.466 1.00 78.69 164 TRP A O 1
ATOM 1257 N N . ASP A 1 165 ? -14.377 13.387 4.722 1.00 76.44 165 ASP A N 1
ATOM 1258 C CA . ASP A 1 165 ? -14.087 14.561 5.554 1.00 76.44 165 ASP A CA 1
ATOM 1259 C C . ASP A 1 165 ? -14.356 14.307 7.045 1.00 76.44 165 ASP A C 1
ATOM 1261 O O . ASP A 1 165 ? -13.863 15.043 7.892 1.00 76.44 165 ASP A O 1
ATOM 1265 N N . SER A 1 166 ? -15.107 13.251 7.395 1.00 76.56 166 SER A N 1
ATOM 1266 C CA . SER A 1 166 ? -15.241 12.828 8.797 1.00 76.56 166 SER A CA 1
ATOM 1267 C C . SER A 1 166 ? -14.020 12.058 9.309 1.00 76.56 166 SER A C 1
ATOM 1269 O O . SER A 1 166 ? -13.971 11.705 10.484 1.00 76.56 166 SER A O 1
ATOM 1271 N N . VAL A 1 167 ? -13.057 11.737 8.437 1.00 77.19 167 VAL A N 1
ATOM 1272 C CA . VAL A 1 167 ? -11.815 11.057 8.811 1.00 77.19 167 VAL A CA 1
ATOM 1273 C C . VAL A 1 167 ? -10.748 12.110 9.081 1.00 77.19 167 VAL A C 1
ATOM 1275 O O . VAL A 1 167 ? -10.311 12.812 8.172 1.00 77.19 167 VAL A O 1
ATOM 1278 N N . VAL A 1 168 ? -10.298 12.197 10.334 1.00 80.81 168 VAL A N 1
ATOM 1279 C CA . VAL A 1 168 ? -9.198 13.089 10.712 1.00 80.81 168 VAL A CA 1
ATOM 1280 C C . VAL A 1 168 ? -7.886 12.316 10.702 1.00 80.81 168 VAL A C 1
ATOM 1282 O O . VAL A 1 168 ? -7.677 11.402 11.505 1.00 80.81 168 VAL A O 1
ATOM 1285 N N . TYR A 1 169 ? -6.994 12.704 9.795 1.00 82.88 169 TYR A N 1
ATOM 1286 C CA . TYR A 1 169 ? -5.634 12.187 9.730 1.00 82.88 169 TYR A CA 1
ATOM 1287 C C . TYR A 1 169 ? -4.759 12.940 10.729 1.00 82.88 169 TYR A C 1
ATOM 1289 O O . TYR A 1 169 ? -4.730 14.167 10.717 1.00 82.88 169 TYR A O 1
ATOM 1297 N N . LEU A 1 170 ? -4.049 12.198 11.577 1.00 85.12 170 LEU A N 1
ATOM 1298 C CA . LEU A 1 170 ? -3.024 12.750 12.458 1.00 85.12 170 LEU A CA 1
ATOM 1299 C C . LEU A 1 170 ? -1.655 12.342 11.935 1.00 85.12 170 LEU A C 1
ATOM 1301 O O . LEU A 1 170 ? -1.407 11.157 11.686 1.00 85.12 170 LEU A O 1
ATOM 1305 N N . ASN A 1 171 ? -0.750 13.307 11.818 1.00 86.31 171 ASN A N 1
ATOM 1306 C CA . ASN A 1 171 ? 0.655 12.997 11.607 1.00 86.31 171 ASN A CA 1
ATOM 1307 C C . ASN A 1 171 ? 1.258 12.335 12.874 1.00 86.31 171 ASN A C 1
ATOM 1309 O O . ASN A 1 171 ? 0.630 12.331 13.939 1.00 86.31 171 ASN A O 1
ATOM 1313 N N . PRO A 1 172 ? 2.468 11.747 12.804 1.00 85.12 172 PRO A N 1
ATOM 1314 C CA . PRO A 1 172 ? 3.055 11.039 13.943 1.00 85.12 172 PRO A CA 1
ATOM 1315 C C . PRO A 1 172 ? 3.191 11.875 15.227 1.00 85.12 172 PRO A C 1
ATOM 1317 O O . PRO A 1 172 ? 2.985 11.346 16.322 1.00 85.12 172 PRO A O 1
ATOM 1320 N N . GLU A 1 173 ? 3.520 13.163 15.109 1.00 87.06 173 GLU A N 1
ATOM 1321 C CA . GLU A 1 173 ? 3.650 14.077 16.249 1.00 87.06 173 GLU A CA 1
ATOM 1322 C C . GLU A 1 173 ? 2.279 14.409 16.847 1.00 87.06 173 GLU A C 1
ATOM 1324 O O . GLU A 1 173 ? 2.088 14.306 18.058 1.00 87.06 173 GLU A O 1
ATOM 1329 N N . GLU A 1 174 ? 1.295 14.730 16.009 1.00 86.56 174 GLU A N 1
ATOM 1330 C CA . GLU A 1 174 ? -0.087 14.977 16.431 1.00 86.56 174 GLU A CA 1
ATOM 1331 C C . GLU A 1 174 ? -0.700 13.752 17.106 1.00 86.56 174 GLU A C 1
ATOM 1333 O O . GLU A 1 174 ? -1.365 13.879 18.130 1.00 86.56 174 GLU A O 1
ATOM 1338 N N . PHE A 1 175 ? -0.441 12.556 16.578 1.00 86.31 175 PHE A N 1
ATOM 1339 C CA . PHE A 1 175 ? -0.890 11.301 17.172 1.00 86.31 175 PHE A CA 1
ATOM 1340 C C . PHE A 1 175 ? -0.249 11.062 18.542 1.00 86.31 175 PHE A C 1
ATOM 1342 O O . PHE A 1 175 ? -0.946 10.725 19.503 1.00 86.31 175 PHE A O 1
ATOM 1349 N N . HIS A 1 176 ? 1.066 11.278 18.662 1.00 84.19 176 HIS A N 1
ATOM 1350 C CA . HIS A 1 176 ? 1.757 11.213 19.948 1.00 84.19 176 HIS A CA 1
ATOM 1351 C C . HIS A 1 176 ? 1.150 12.202 20.947 1.00 84.19 176 HIS A C 1
ATOM 1353 O O . HIS A 1 176 ? 0.783 11.818 22.059 1.00 84.19 176 HIS A O 1
ATOM 1359 N N . ASN A 1 177 ? 0.968 13.452 20.524 1.00 82.56 177 ASN A N 1
ATOM 1360 C CA . ASN A 1 177 ? 0.374 14.501 21.337 1.00 82.56 177 ASN A CA 1
ATOM 1361 C C . ASN A 1 177 ? -1.077 14.184 21.703 1.00 82.56 177 ASN A C 1
ATOM 1363 O O . ASN A 1 177 ? -1.457 14.435 22.834 1.00 82.56 177 ASN A O 1
ATOM 1367 N N . ALA A 1 178 ? -1.883 13.577 20.831 1.00 79.81 178 ALA A N 1
ATOM 1368 C CA . ALA A 1 178 ? -3.254 13.173 21.149 1.00 79.81 178 ALA A CA 1
ATOM 1369 C C . ALA A 1 178 ? -3.293 12.083 22.235 1.00 79.81 178 ALA A C 1
ATOM 1371 O O . ALA A 1 178 ? -4.103 12.156 23.167 1.00 79.81 178 ALA A O 1
ATOM 1372 N N . ILE A 1 179 ? -2.376 11.111 22.165 1.00 76.38 179 ILE A N 1
ATOM 1373 C CA . ILE A 1 179 ? -2.217 10.079 23.200 1.00 76.38 179 ILE A CA 1
ATOM 1374 C C . ILE A 1 179 ? -1.730 10.692 24.520 1.00 76.38 179 ILE A C 1
ATOM 1376 O O . ILE A 1 179 ? -2.151 10.261 25.590 1.00 76.38 179 ILE A O 1
ATOM 1380 N N . VAL A 1 180 ? -0.858 11.700 24.465 1.00 74.44 180 VAL A N 1
ATOM 1381 C CA . VAL A 1 180 ? -0.309 12.355 25.662 1.00 74.44 180 VAL A CA 1
ATOM 1382 C C . VAL A 1 180 ? -1.231 13.443 26.227 1.00 74.44 180 VAL A C 1
ATOM 1384 O O . VAL A 1 180 ? -1.211 13.684 27.422 1.00 74.44 180 VAL A O 1
ATOM 1387 N N . ALA A 1 181 ? -2.054 14.116 25.426 1.00 67.88 181 ALA A N 1
ATOM 1388 C CA . ALA A 1 181 ? -2.881 15.253 25.845 1.00 67.88 181 ALA A CA 1
ATOM 1389 C C . ALA A 1 181 ? -4.276 14.842 26.311 1.00 67.88 181 ALA A C 1
ATOM 1391 O O . ALA A 1 181 ? -4.857 15.515 27.159 1.00 67.88 181 ALA A O 1
ATOM 1392 N N . SER A 1 182 ? -4.791 13.685 25.874 1.00 60.12 182 SER A N 1
ATOM 1393 C CA . SER A 1 182 ? -5.983 13.098 26.512 1.00 60.12 182 SER A CA 1
ATOM 1394 C C . SER A 1 182 ? -5.727 12.741 27.988 1.00 60.12 182 SER A C 1
ATOM 1396 O O . SER A 1 182 ? -6.630 12.265 28.674 1.00 60.12 182 SER A O 1
ATOM 1398 N N . ASN A 1 183 ? -4.506 13.004 28.473 1.00 53.31 183 ASN A N 1
ATOM 1399 C CA . ASN A 1 183 ? -4.074 12.820 29.835 1.00 53.31 183 ASN A CA 1
ATOM 1400 C C . ASN A 1 183 ? -4.446 13.923 30.834 1.00 53.31 183 ASN A C 1
ATOM 1402 O O . ASN A 1 183 ? -4.228 13.744 32.029 1.00 53.31 183 ASN A O 1
ATOM 1406 N N . SER A 1 184 ? -4.976 15.060 30.376 1.00 49.84 184 SER A N 1
ATOM 1407 C CA . SER A 1 184 ? -5.134 16.264 31.208 1.00 49.84 184 SER A CA 1
ATOM 1408 C C . SER A 1 184 ? -6.580 16.679 31.499 1.00 49.84 184 SER A C 1
ATOM 1410 O O . SER A 1 184 ? -6.802 17.765 32.029 1.00 49.84 184 SER A O 1
ATOM 1412 N N . LYS A 1 185 ? -7.583 15.830 31.229 1.00 47.38 185 LYS A N 1
ATOM 1413 C CA . LYS A 1 185 ? -8.957 16.077 31.705 1.00 47.38 185 LYS A CA 1
ATOM 1414 C C . LYS A 1 185 ? -9.164 15.553 33.128 1.00 47.38 185 LYS A C 1
ATOM 1416 O O . LYS A 1 185 ? -9.998 14.685 33.365 1.00 47.38 185 LYS A O 1
ATOM 1421 N N . ASP A 1 186 ? -8.462 16.173 34.071 1.00 41.09 186 ASP A N 1
ATOM 1422 C CA . ASP A 1 186 ? -9.030 16.446 35.389 1.00 41.09 186 ASP A CA 1
ATOM 1423 C C . ASP A 1 186 ? -10.143 17.487 35.186 1.00 41.09 186 ASP A C 1
ATOM 1425 O O . ASP A 1 186 ? -9.924 18.694 35.267 1.00 41.09 186 ASP A O 1
ATOM 1429 N N . VAL A 1 187 ? -11.348 17.030 34.834 1.00 41.81 187 VAL A N 1
ATOM 1430 C CA . VAL A 1 187 ? -12.547 17.849 35.029 1.00 41.81 187 VAL A CA 1
ATOM 1431 C C . VAL A 1 187 ? -13.100 17.463 36.385 1.00 41.81 187 VAL A C 1
ATOM 1433 O O . VAL A 1 187 ? -13.687 16.395 36.560 1.00 41.81 187 VAL A O 1
ATOM 1436 N N . GLU A 1 188 ? -12.865 18.353 37.341 1.00 38.78 188 GLU A N 1
ATOM 1437 C CA . GLU A 1 188 ? -13.517 18.396 38.639 1.00 38.78 188 GLU A CA 1
ATOM 1438 C C . GLU A 1 188 ? -14.993 17.963 38.536 1.00 38.78 188 GLU A C 1
ATOM 1440 O O . GLU A 1 188 ? -15.818 18.603 37.883 1.00 38.78 188 GLU A O 1
ATOM 1445 N N . GLY A 1 189 ? -15.334 16.860 39.205 1.00 39.22 189 GLY A N 1
ATOM 1446 C CA . GLY A 1 189 ? -16.676 16.659 39.752 1.00 39.22 189 GLY A CA 1
ATOM 1447 C C . GLY A 1 189 ? -17.827 16.343 38.791 1.00 39.22 189 GLY A C 1
ATOM 1448 O O . GLY A 1 189 ? -18.970 16.615 39.157 1.00 39.22 189 GLY A O 1
ATOM 1449 N N . LYS A 1 190 ? -17.599 15.740 37.617 1.00 38.03 190 LYS A N 1
ATOM 1450 C CA . LYS A 1 190 ? -18.693 15.098 36.857 1.00 38.03 190 LYS A CA 1
ATOM 1451 C C . LYS A 1 190 ? -18.478 13.593 36.729 1.00 38.03 190 LYS A C 1
ATOM 1453 O O . LYS A 1 190 ? -17.786 13.117 35.834 1.00 38.03 190 LYS A O 1
ATOM 1458 N N . GLU A 1 191 ? -19.096 12.851 37.646 1.00 39.59 191 GLU A N 1
ATOM 1459 C CA . GLU A 1 191 ? -19.328 11.415 37.493 1.00 39.59 191 GLU A CA 1
ATOM 1460 C C . GLU A 1 191 ? -20.140 11.162 36.212 1.00 39.59 191 GLU A C 1
ATOM 1462 O O . GLU A 1 191 ? -21.268 11.628 36.094 1.00 39.59 191 GLU A O 1
ATOM 1467 N N . GLY A 1 192 ? -19.550 10.414 35.273 1.00 43.41 192 GLY A N 1
ATOM 1468 C CA . GLY A 1 192 ? -20.234 9.748 34.159 1.00 43.41 192 GLY A CA 1
ATOM 1469 C C . GLY A 1 192 ? -20.797 10.651 33.053 1.00 43.41 192 GLY A C 1
ATOM 1470 O O . GLY A 1 192 ? -21.846 11.262 33.218 1.00 43.41 192 GLY A O 1
ATOM 1471 N N . GLY A 1 193 ? -20.177 10.641 31.863 1.00 40.16 193 GLY A N 1
ATOM 1472 C CA . GLY A 1 193 ? -20.863 11.122 30.656 1.00 40.16 193 GLY A CA 1
ATOM 1473 C C . GLY A 1 193 ? -19.997 11.455 29.435 1.00 40.16 193 GLY A C 1
ATOM 1474 O O . GLY A 1 193 ? -19.436 12.539 29.338 1.00 40.16 193 GLY A O 1
ATOM 1475 N N . GLU A 1 194 ? -19.998 10.529 28.474 1.00 46.12 194 GLU A N 1
ATOM 1476 C CA . GLU A 1 194 ? -20.119 10.755 27.016 1.00 46.12 194 GLU A CA 1
ATOM 1477 C C . GLU A 1 194 ? -18.896 11.012 26.115 1.00 46.12 194 GLU A C 1
ATOM 1479 O O . GLU A 1 194 ? -19.008 10.680 24.943 1.00 46.12 194 GLU A O 1
ATOM 1484 N N . ASN A 1 195 ? -17.716 11.443 26.579 1.00 54.59 195 ASN A N 1
ATOM 1485 C CA . ASN A 1 195 ? -16.571 11.674 25.663 1.00 54.59 195 ASN A CA 1
ATOM 1486 C C . ASN A 1 195 ? -15.227 11.134 26.188 1.00 54.59 195 ASN A C 1
ATOM 1488 O O . ASN A 1 195 ? -14.287 11.891 26.441 1.00 54.59 195 ASN A O 1
ATOM 1492 N N . GLN A 1 196 ? -15.130 9.812 26.360 1.00 65.00 196 GLN A N 1
ATOM 1493 C CA . GLN A 1 196 ? -13.861 9.139 26.657 1.00 65.00 196 GLN A CA 1
ATOM 1494 C C . GLN A 1 196 ? -13.112 8.805 25.359 1.00 65.00 196 GLN A C 1
ATOM 1496 O O . GLN A 1 196 ? -13.587 8.004 24.555 1.00 65.00 196 GLN A O 1
ATOM 1501 N N . THR A 1 197 ? -11.916 9.371 25.179 1.00 73.38 197 THR A N 1
ATOM 1502 C CA . THR A 1 197 ? -11.003 8.977 24.096 1.00 73.38 197 THR A CA 1
ATOM 1503 C C . THR A 1 197 ? -10.493 7.559 24.333 1.00 73.38 197 THR A C 1
ATOM 1505 O O . THR A 1 197 ? -10.130 7.193 25.453 1.00 73.38 197 THR A O 1
ATOM 1508 N N . LEU A 1 198 ? -10.446 6.761 23.270 1.00 79.38 198 LEU A N 1
ATOM 1509 C CA . LEU A 1 198 ? -10.007 5.370 23.291 1.00 79.38 198 LEU A CA 1
ATOM 1510 C C . LEU A 1 198 ? -8.956 5.163 22.210 1.00 79.38 198 LEU A C 1
ATOM 1512 O O . LEU A 1 198 ? -9.102 5.664 21.096 1.00 79.38 198 LEU A O 1
ATOM 1516 N N . LEU A 1 199 ? -7.926 4.383 22.524 1.00 83.81 199 LEU A N 1
ATOM 1517 C CA . LEU A 1 199 ? -6.935 3.971 21.540 1.00 83.81 199 LEU A CA 1
ATOM 1518 C C . LEU A 1 199 ? -7.288 2.569 21.044 1.00 83.81 199 LEU A C 1
ATOM 1520 O O . LEU A 1 199 ? -7.218 1.605 21.805 1.00 83.81 199 LEU A O 1
ATOM 1524 N N . LEU A 1 200 ? -7.690 2.445 19.782 1.00 86.62 200 LEU A N 1
ATOM 1525 C CA . LEU A 1 200 ? -8.112 1.173 19.201 1.00 86.62 200 LEU A CA 1
ATOM 1526 C C . LEU A 1 200 ? -7.047 0.640 18.240 1.00 86.62 200 LEU A C 1
ATOM 1528 O O . LEU A 1 200 ? -6.839 1.189 17.163 1.00 86.62 200 LEU A O 1
ATOM 1532 N N . ASP A 1 201 ? -6.392 -0.459 18.610 1.00 87.75 201 ASP A N 1
ATOM 1533 C CA . ASP A 1 201 ? -5.490 -1.177 17.708 1.00 87.75 201 ASP A CA 1
ATOM 1534 C C . ASP A 1 201 ? -6.304 -2.152 16.851 1.00 87.75 201 ASP A C 1
ATOM 1536 O O . ASP A 1 201 ? -6.689 -3.222 17.315 1.00 87.75 201 ASP A O 1
ATOM 1540 N N . ILE A 1 202 ? -6.593 -1.770 15.607 1.00 89.88 202 ILE A N 1
ATOM 1541 C CA . ILE A 1 202 ? -7.452 -2.535 14.685 1.00 89.88 202 ILE A CA 1
ATOM 1542 C C . ILE A 1 202 ? -6.736 -3.698 13.975 1.00 89.88 202 ILE A C 1
ATOM 1544 O O . ILE A 1 202 ? -7.328 -4.360 13.120 1.00 89.88 202 ILE A O 1
ATOM 1548 N N . ARG A 1 203 ? -5.459 -3.949 14.289 1.00 91.06 203 ARG A N 1
ATOM 1549 C CA . ARG A 1 203 ? -4.667 -5.024 13.675 1.00 91.06 203 ARG A CA 1
ATOM 1550 C C . ARG A 1 203 ? -5.040 -6.391 14.241 1.00 91.06 203 ARG A C 1
ATOM 1552 O O . ARG A 1 203 ? -5.758 -6.519 15.234 1.00 91.06 203 ARG A O 1
ATOM 1559 N N . ASN A 1 204 ? -4.529 -7.454 13.622 1.00 91.44 204 ASN A N 1
ATOM 1560 C CA . ASN A 1 204 ? -4.751 -8.791 14.158 1.00 91.44 204 ASN A CA 1
ATOM 1561 C C . ASN A 1 204 ? -4.027 -8.967 15.499 1.00 91.44 204 ASN A C 1
ATOM 1563 O O . ASN A 1 204 ? -2.922 -8.469 15.705 1.00 91.44 204 ASN A O 1
ATOM 1567 N N . HIS A 1 205 ? -4.602 -9.773 16.392 1.00 91.38 205 HIS A N 1
ATOM 1568 C CA . HIS A 1 205 ? -4.103 -9.946 17.761 1.00 91.38 205 HIS A CA 1
ATOM 1569 C C . HIS A 1 205 ? -2.636 -10.417 17.851 1.00 91.38 205 HIS A C 1
ATOM 1571 O O . HIS A 1 205 ? -1.980 -10.198 18.868 1.00 91.38 205 HIS A O 1
ATOM 1577 N N . TYR A 1 206 ? -2.113 -11.096 16.821 1.00 91.56 206 TYR A N 1
ATOM 1578 C CA . TYR A 1 206 ? -0.711 -11.520 16.773 1.00 91.56 206 TYR A CA 1
ATOM 1579 C C . TYR A 1 206 ? 0.240 -10.356 16.463 1.00 91.56 206 TYR A C 1
ATOM 1581 O O . TYR A 1 206 ? 1.374 -10.379 16.926 1.00 91.56 206 TYR A O 1
ATOM 1589 N N . GLU A 1 207 ? -0.220 -9.330 15.746 1.00 91.94 207 GLU A N 1
ATOM 1590 C CA . GLU A 1 207 ? 0.534 -8.101 15.468 1.00 91.94 207 GLU A CA 1
ATOM 1591 C C . GLU A 1 207 ? 0.602 -7.252 16.737 1.00 91.94 207 GLU A C 1
ATOM 1593 O O . GLU A 1 207 ? 1.687 -6.890 17.187 1.00 91.94 207 GLU A O 1
ATOM 1598 N N . SER A 1 208 ? -0.540 -7.056 17.404 1.00 89.75 208 SER A N 1
ATOM 1599 C CA . SER A 1 208 ? -0.600 -6.360 18.695 1.00 89.75 208 SER A CA 1
ATOM 1600 C C . SER A 1 208 ? 0.178 -7.074 19.804 1.00 89.75 208 SER A C 1
ATOM 1602 O O . SER A 1 208 ? 0.545 -6.455 20.799 1.00 89.75 208 SER A O 1
ATOM 1604 N N . ARG A 1 209 ? 0.423 -8.385 19.671 1.00 91.06 209 ARG A N 1
ATOM 1605 C CA . ARG A 1 209 ? 1.275 -9.144 20.599 1.00 91.06 209 ARG A CA 1
ATOM 1606 C C . ARG A 1 209 ? 2.757 -8.810 20.431 1.00 91.06 209 ARG A C 1
ATOM 1608 O O . ARG A 1 209 ? 3.478 -8.863 21.420 1.00 91.06 209 ARG A O 1
ATOM 1615 N N . ILE A 1 210 ? 3.203 -8.502 19.211 1.00 91.31 210 ILE A N 1
ATOM 1616 C CA . ILE A 1 210 ? 4.589 -8.087 18.943 1.00 91.31 210 ILE A CA 1
ATOM 1617 C C . ILE A 1 210 ? 4.834 -6.708 19.562 1.00 91.31 210 ILE A C 1
ATOM 1619 O O . ILE A 1 210 ? 5.847 -6.497 20.220 1.00 91.31 210 ILE A O 1
ATOM 1623 N N . GLY A 1 211 ? 3.886 -5.789 19.389 1.00 88.94 211 GLY A N 1
ATOM 1624 C CA . GLY A 1 211 ? 3.941 -4.455 19.972 1.00 88.94 211 GLY A CA 1
ATOM 1625 C C . GLY A 1 211 ? 2.735 -3.615 19.571 1.00 88.94 211 GLY A C 1
ATOM 1626 O O . GLY A 1 211 ? 2.114 -3.845 18.531 1.00 88.94 211 GLY A O 1
ATOM 1627 N N . TYR A 1 212 ? 2.393 -2.640 20.404 1.00 86.06 212 TYR A N 1
ATOM 1628 C CA . TYR A 1 212 ? 1.284 -1.713 20.192 1.00 86.06 212 TYR A CA 1
ATOM 1629 C C . TYR A 1 212 ? 1.570 -0.393 20.915 1.00 86.06 212 TYR A C 1
ATOM 1631 O O . TYR A 1 212 ? 2.388 -0.353 21.837 1.00 86.06 212 TYR A O 1
ATOM 1639 N N . PHE A 1 213 ? 0.899 0.680 20.503 1.00 84.81 213 PHE A N 1
ATOM 1640 C CA . PHE A 1 213 ? 0.994 1.964 21.192 1.00 84.81 213 PHE A CA 1
ATOM 1641 C C . PHE A 1 213 ? 0.282 1.888 22.542 1.00 84.81 213 PHE A C 1
ATOM 1643 O O . PHE A 1 213 ? -0.877 1.493 22.615 1.00 84.81 213 PHE A O 1
ATOM 1650 N N . SER A 1 214 ? 0.979 2.272 23.606 1.00 76.56 214 SER A N 1
ATOM 1651 C CA . SER A 1 214 ? 0.428 2.360 24.956 1.00 76.56 214 SER A CA 1
ATOM 1652 C C . SER A 1 214 ? 0.876 3.681 25.574 1.00 76.56 214 SER A C 1
ATOM 1654 O O . SER A 1 214 ? 2.053 4.025 25.429 1.00 76.56 214 SER A O 1
ATOM 1656 N N . PRO A 1 215 ? -0.002 4.400 26.293 1.00 71.12 215 PRO A N 1
ATOM 1657 C CA . PRO A 1 215 ? 0.422 5.506 27.143 1.00 71.12 215 PRO A CA 1
ATOM 1658 C C . PRO A 1 215 ? 1.487 5.029 28.145 1.00 71.12 215 PRO A C 1
ATOM 1660 O O . PRO A 1 215 ? 1.456 3.872 28.584 1.00 71.12 215 PRO A O 1
ATOM 1663 N N . SER A 1 216 ? 2.437 5.902 28.495 1.00 63.56 216 SER A N 1
ATOM 1664 C CA . SER A 1 216 ? 3.476 5.576 29.479 1.00 63.56 216 SER A CA 1
ATOM 1665 C C . SER A 1 216 ? 2.867 5.425 30.881 1.00 63.56 216 SER A C 1
ATOM 1667 O O . SER A 1 216 ? 2.180 6.344 31.320 1.00 63.56 216 SER A O 1
ATOM 1669 N N . PRO A 1 217 ? 3.188 4.358 31.641 1.00 56.91 217 PRO A N 1
ATOM 1670 C CA . PRO A 1 217 ? 2.721 4.184 33.021 1.00 56.91 217 PRO A CA 1
ATOM 1671 C C . PRO A 1 217 ? 3.211 5.263 33.999 1.00 56.91 217 PRO A C 1
ATOM 1673 O O . PRO A 1 217 ? 2.694 5.366 35.106 1.00 56.91 217 PRO A O 1
ATOM 1676 N N . SER A 1 218 ? 4.254 6.017 33.632 1.00 56.47 218 SER A N 1
ATOM 1677 C CA . SER A 1 218 ? 4.865 7.051 34.479 1.00 56.47 218 SER A CA 1
ATOM 1678 C C . SER A 1 218 ? 4.099 8.375 34.495 1.00 56.47 218 SER A C 1
ATOM 1680 O O . SER A 1 218 ? 4.369 9.224 35.341 1.00 56.47 218 SER A O 1
ATOM 1682 N N . GLN A 1 219 ? 3.163 8.560 33.568 1.00 55.16 219 GLN A N 1
ATOM 1683 C CA . GLN A 1 219 ? 2.227 9.676 33.564 1.00 55.16 219 GLN A CA 1
ATOM 1684 C C . GLN A 1 219 ? 0.912 9.122 34.102 1.00 55.16 219 GLN A C 1
ATOM 1686 O O . GLN A 1 219 ? 0.514 8.029 33.714 1.00 55.16 219 GLN A O 1
ATOM 1691 N N . ASN A 1 220 ? 0.309 9.808 35.070 1.00 52.38 220 ASN A N 1
ATOM 1692 C CA . ASN A 1 220 ? -0.788 9.321 35.907 1.00 52.38 220 ASN A CA 1
ATOM 1693 C C . ASN A 1 220 ? -2.115 9.230 35.131 1.00 52.38 220 ASN A C 1
ATOM 1695 O O . ASN A 1 220 ? -3.119 9.826 35.515 1.00 52.38 220 ASN A O 1
ATOM 1699 N N . THR A 1 221 ? -2.102 8.552 33.984 1.00 54.66 221 THR A N 1
ATOM 1700 C CA . THR A 1 221 ? -3.171 8.640 33.013 1.00 54.66 221 THR A CA 1
ATOM 1701 C C . THR A 1 221 ? -3.351 7.387 32.179 1.00 54.66 221 THR A C 1
ATOM 1703 O O . THR A 1 221 ? -2.399 6.728 31.772 1.00 54.66 221 THR A O 1
ATOM 1706 N N . GLN A 1 222 ? -4.613 7.058 31.916 1.00 63.06 222 GLN A N 1
ATOM 1707 C CA . GLN A 1 222 ? -5.007 5.858 31.199 1.00 63.06 222 GLN A CA 1
ATOM 1708 C C . GLN A 1 222 ? -6.025 6.217 30.115 1.00 63.06 222 GLN A C 1
ATOM 1710 O O . GLN A 1 222 ? -7.228 6.155 30.353 1.00 63.06 222 GLN A O 1
ATOM 1715 N N . ILE A 1 223 ? -5.562 6.533 28.898 1.00 72.62 223 ILE A N 1
ATOM 1716 C CA . ILE A 1 223 ? -6.395 6.259 27.719 1.00 72.62 223 ILE A CA 1
ATOM 1717 C C . ILE A 1 223 ? -6.526 4.734 27.638 1.00 72.62 223 ILE A C 1
ATOM 1719 O O . ILE A 1 223 ? -5.502 4.051 27.490 1.00 72.62 223 ILE A O 1
ATOM 1723 N N . PRO A 1 224 ? -7.738 4.160 27.712 1.00 76.75 224 PRO A N 1
ATOM 1724 C CA . PRO A 1 224 ? -7.887 2.727 27.547 1.00 76.75 224 PRO A CA 1
ATOM 1725 C C . PRO A 1 224 ? -7.471 2.331 26.131 1.00 76.75 224 PRO A C 1
ATOM 1727 O O . PRO A 1 224 ? -7.998 2.842 25.141 1.00 76.75 224 PRO A O 1
ATOM 1730 N N . THR A 1 225 ? -6.517 1.407 26.042 1.00 83.19 225 THR A N 1
ATOM 1731 C CA . THR A 1 225 ? -6.124 0.804 24.769 1.00 83.19 225 THR A CA 1
ATOM 1732 C C . THR A 1 225 ? -6.877 -0.504 24.561 1.00 83.19 225 THR A C 1
ATOM 1734 O O . THR A 1 225 ? -6.717 -1.455 25.331 1.00 83.19 225 THR A O 1
ATOM 1737 N N . ILE A 1 226 ? -7.685 -0.569 23.507 1.00 86.25 226 ILE A N 1
ATOM 1738 C CA . ILE A 1 226 ? -8.460 -1.747 23.125 1.00 86.25 226 ILE A CA 1
ATOM 1739 C C . ILE A 1 226 ? -7.731 -2.474 22.001 1.00 86.25 226 ILE A C 1
ATOM 1741 O O . ILE A 1 226 ? -7.346 -1.885 20.995 1.00 86.25 226 ILE A O 1
ATOM 1745 N N . LYS A 1 227 ? -7.574 -3.785 22.182 1.00 88.38 227 LYS A N 1
ATOM 1746 C CA . LYS A 1 227 ? -6.957 -4.698 21.216 1.00 88.38 227 LYS A CA 1
ATOM 1747 C C . LYS A 1 227 ? -7.935 -5.839 20.935 1.00 88.38 227 LYS A C 1
ATOM 1749 O O . LYS A 1 227 ? -7.945 -6.821 21.695 1.00 88.38 227 LYS A O 1
ATOM 1754 N N . PRO A 1 228 ? -8.797 -5.712 19.913 1.00 87.88 228 PRO A N 1
ATOM 1755 C CA . PRO A 1 228 ? -9.730 -6.761 19.537 1.00 87.88 228 PRO A CA 1
ATOM 1756 C C . PRO A 1 228 ? -8.991 -8.082 19.302 1.00 87.88 228 PRO A C 1
ATOM 1758 O O . PRO A 1 228 ? -7.931 -8.125 18.679 1.00 87.88 228 PRO A O 1
ATOM 1761 N N . GLN A 1 229 ? -9.547 -9.189 19.793 1.00 89.88 229 GLN A N 1
ATOM 1762 C CA . GLN A 1 229 ? -8.949 -10.521 19.634 1.00 89.88 229 GLN A CA 1
ATOM 1763 C C . GLN A 1 229 ? -9.257 -11.119 18.252 1.00 89.88 229 GLN A C 1
ATOM 1765 O O . GLN A 1 229 ? -9.704 -12.259 18.131 1.00 89.88 229 GLN A O 1
ATOM 1770 N N . ILE A 1 230 ? -9.028 -10.334 17.199 1.00 90.56 230 ILE A N 1
ATOM 1771 C CA . ILE A 1 230 ? -9.300 -10.727 15.817 1.00 90.56 230 ILE A CA 1
ATOM 1772 C C . ILE A 1 230 ? -8.099 -11.459 15.203 1.00 90.56 230 ILE A C 1
ATOM 1774 O O . ILE A 1 230 ? -6.929 -11.182 15.486 1.00 90.56 230 ILE A O 1
ATOM 1778 N N . ARG A 1 231 ? -8.389 -12.457 14.367 1.00 91.94 231 ARG A N 1
ATOM 1779 C CA . ARG A 1 231 ? -7.408 -13.199 13.550 1.00 91.94 231 ARG A CA 1
ATOM 1780 C C . ARG A 1 231 ? -7.382 -12.744 12.098 1.00 91.94 231 ARG A C 1
ATOM 1782 O O . ARG A 1 231 ? -6.416 -13.042 11.400 1.00 91.94 231 ARG A O 1
ATOM 1789 N N . ARG A 1 232 ? -8.474 -12.139 11.640 1.00 90.31 232 ARG A N 1
ATOM 1790 C CA . ARG A 1 232 ? -8.629 -11.554 10.309 1.00 90.31 232 ARG A CA 1
ATOM 1791 C C . ARG A 1 232 ? -9.345 -10.226 10.475 1.00 90.31 232 ARG A C 1
ATOM 1793 O O . ARG A 1 232 ? -10.287 -10.156 11.263 1.00 90.31 232 ARG A O 1
ATOM 1800 N N . PHE A 1 233 ? -8.963 -9.231 9.683 1.00 89.62 233 PHE A N 1
ATOM 1801 C CA . PHE A 1 233 ? -9.593 -7.913 9.721 1.00 89.62 233 PHE A CA 1
ATOM 1802 C C . PHE A 1 233 ? -11.108 -7.974 9.469 1.00 89.62 233 PHE A C 1
ATOM 1804 O O . PHE A 1 233 ? -11.867 -7.280 10.130 1.00 89.62 233 PHE A O 1
ATOM 1811 N N . SER A 1 234 ? -11.574 -8.929 8.660 1.00 88.69 234 SER A N 1
ATOM 1812 C CA . SER A 1 234 ? -13.003 -9.157 8.415 1.00 88.69 234 SER A CA 1
ATOM 1813 C C . SER A 1 234 ? -13.833 -9.565 9.642 1.00 88.69 234 SER A C 1
ATOM 1815 O O . SER A 1 234 ? -15.052 -9.659 9.566 1.00 88.69 234 SER A O 1
ATOM 1817 N N . GLN A 1 235 ? -13.191 -9.888 10.769 1.00 89.56 235 GLN A N 1
ATOM 1818 C CA . GLN A 1 235 ? -13.869 -10.172 12.038 1.00 89.56 235 GLN A CA 1
ATOM 1819 C C . GLN A 1 235 ? -14.125 -8.896 12.844 1.00 89.56 235 GLN A C 1
ATOM 1821 O O . GLN A 1 235 ? -14.935 -8.916 13.767 1.00 89.56 235 GLN A O 1
ATOM 1826 N N . PHE A 1 236 ? -13.450 -7.795 12.503 1.00 86.81 236 PHE A N 1
ATOM 1827 C CA . 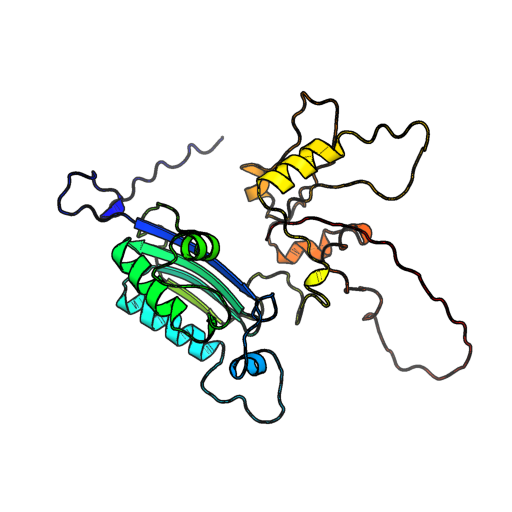PHE A 1 236 ? -13.531 -6.537 13.230 1.00 86.81 236 PHE A CA 1
ATOM 1828 C C . PHE A 1 236 ? -14.968 -6.007 13.361 1.00 86.81 236 PHE A C 1
ATOM 1830 O O . PHE A 1 236 ? -15.350 -5.743 14.500 1.00 86.81 236 PHE A O 1
ATOM 1837 N N . PRO A 1 237 ? -15.811 -5.964 12.302 1.00 85.06 237 PRO A N 1
ATOM 1838 C CA . PRO A 1 237 ? -17.192 -5.480 12.427 1.00 85.06 237 PRO A CA 1
ATOM 1839 C C . PRO A 1 237 ? -18.051 -6.270 13.424 1.00 85.06 237 PRO A C 1
ATOM 1841 O O . PRO A 1 237 ? -18.974 -5.726 14.017 1.00 85.06 237 PRO A O 1
ATOM 1844 N N . ALA A 1 238 ? -17.759 -7.560 13.618 1.00 82.19 238 ALA A N 1
ATOM 1845 C CA . ALA A 1 238 ? -18.468 -8.400 14.584 1.00 82.19 238 ALA A CA 1
ATOM 1846 C C . ALA A 1 238 ? -17.927 -8.242 16.016 1.00 82.19 238 ALA A C 1
ATOM 1848 O O . ALA A 1 238 ? -18.615 -8.573 16.981 1.00 82.19 238 ALA A O 1
ATOM 1849 N N . CYS A 1 239 ? -16.686 -7.773 16.163 1.00 74.06 239 CYS A N 1
ATOM 1850 C CA . CYS A 1 239 ? -16.016 -7.589 17.448 1.00 74.06 239 CYS A CA 1
ATOM 1851 C C . CYS A 1 239 ? -16.128 -6.161 17.997 1.00 74.06 239 CYS A C 1
ATOM 1853 O O . CYS A 1 239 ? -15.706 -5.930 19.129 1.00 74.06 239 CYS A O 1
ATOM 1855 N N . THR A 1 240 ? -16.674 -5.215 17.232 1.00 66.56 240 THR A N 1
ATOM 1856 C CA . THR A 1 240 ? -16.915 -3.839 17.669 1.00 66.56 240 THR A CA 1
ATOM 1857 C C . THR A 1 240 ? -18.312 -3.703 18.282 1.00 66.56 240 THR A C 1
ATOM 1859 O O . THR A 1 240 ? -19.322 -3.884 17.600 1.00 66.56 240 THR A O 1
ATOM 1862 N N . PRO A 1 241 ? -18.427 -3.355 19.578 1.00 56.94 241 PRO A N 1
ATOM 1863 C CA . PRO A 1 241 ? -19.702 -2.905 20.122 1.00 56.94 241 PRO A CA 1
ATOM 1864 C C . PRO A 1 241 ? -20.176 -1.660 19.356 1.00 56.94 241 PRO A C 1
ATOM 1866 O O . PRO A 1 241 ? -19.353 -0.866 18.897 1.00 56.94 241 PRO A O 1
ATOM 1869 N N . LYS A 1 242 ? -21.497 -1.466 19.241 1.00 49.41 242 LYS A N 1
ATOM 1870 C CA . LYS A 1 242 ? -22.126 -0.410 18.417 1.00 49.41 242 LYS A CA 1
ATOM 1871 C C . LYS A 1 242 ? -21.565 1.007 18.653 1.00 49.41 242 LYS A C 1
ATOM 1873 O O . LYS A 1 242 ? -21.582 1.817 17.737 1.00 49.41 242 LYS A O 1
ATOM 1878 N N . ASN A 1 243 ? -21.008 1.276 19.835 1.00 41.38 243 ASN A N 1
ATOM 1879 C CA . ASN A 1 243 ? -20.463 2.581 20.226 1.00 41.38 243 ASN A CA 1
ATOM 1880 C C . ASN A 1 243 ? -19.016 2.840 19.752 1.00 41.38 243 ASN A C 1
ATOM 1882 O O . ASN A 1 243 ? -18.543 3.964 19.858 1.00 41.38 243 ASN A O 1
ATOM 1886 N N . TYR A 1 244 ? -18.302 1.831 19.238 1.00 43.00 244 TYR A N 1
ATOM 1887 C CA . TYR A 1 244 ? -16.910 1.966 18.765 1.00 43.00 244 TYR A CA 1
ATOM 1888 C C . TYR A 1 244 ? -16.812 2.128 17.244 1.00 43.00 244 TYR A C 1
ATOM 1890 O O . TYR A 1 244 ? -15.735 2.381 16.710 1.00 43.00 244 TYR A O 1
ATOM 1898 N N . LEU A 1 245 ? -17.937 1.996 16.536 1.00 37.62 245 LEU A N 1
ATOM 1899 C CA . LEU A 1 245 ? -18.007 2.107 15.081 1.00 37.62 245 LEU A CA 1
ATOM 1900 C C . LEU A 1 245 ? -18.164 3.562 14.597 1.00 37.62 245 LEU A C 1
ATOM 1902 O O . LEU A 1 245 ? -18.683 3.805 13.514 1.00 37.62 245 LEU A O 1
ATOM 1906 N N . LEU A 1 246 ? -17.703 4.534 15.388 1.00 31.28 246 LEU A N 1
ATOM 1907 C CA . LEU A 1 246 ? -17.674 5.952 15.009 1.00 31.28 246 LEU A CA 1
ATOM 1908 C C . LEU A 1 246 ? -16.515 6.305 14.055 1.00 31.28 246 LEU A C 1
ATOM 1910 O O . LEU A 1 246 ? -16.458 7.419 13.559 1.00 31.28 246 LEU A O 1
ATOM 1914 N N . VAL A 1 247 ? -15.647 5.349 13.696 1.00 35.66 247 VAL A N 1
ATOM 1915 C CA . VAL A 1 247 ? -14.678 5.518 12.586 1.00 35.66 247 VAL A CA 1
ATOM 1916 C C . VAL A 1 247 ? -15.344 5.361 11.211 1.00 35.66 247 VAL A C 1
ATOM 1918 O O . VAL A 1 247 ? -14.760 5.691 10.186 1.00 35.66 247 VAL A O 1
ATOM 1921 N N . LEU A 1 248 ? -16.589 4.885 11.159 1.00 32.34 248 LEU A N 1
ATOM 1922 C CA . LEU A 1 248 ? -17.315 4.645 9.917 1.00 32.34 248 LEU A CA 1
ATOM 1923 C C . LEU A 1 248 ? -18.705 5.275 10.031 1.00 32.34 248 LEU A C 1
ATOM 1925 O O . LEU A 1 248 ? -19.709 4.565 10.102 1.00 32.34 248 LEU A O 1
ATOM 1929 N N . HIS A 1 249 ? -18.780 6.610 10.075 1.00 31.48 249 HIS A N 1
ATOM 1930 C CA . HIS A 1 249 ? -20.061 7.315 10.027 1.00 31.48 249 HIS A CA 1
ATOM 1931 C C . HIS A 1 249 ? -20.878 6.831 8.817 1.00 31.48 249 HIS A C 1
ATOM 1933 O O . HIS A 1 249 ? -20.584 7.149 7.664 1.00 31.48 249 HIS A O 1
ATOM 1939 N N . GLY A 1 250 ? -21.917 6.031 9.084 1.00 35.06 250 GLY A N 1
ATOM 1940 C CA . GLY A 1 250 ? -22.890 5.639 8.073 1.00 35.06 250 GLY A CA 1
ATOM 1941 C C . GLY A 1 250 ? -23.469 4.231 8.129 1.00 35.06 250 GLY A C 1
ATOM 1942 O O . GLY A 1 250 ? -24.450 4.021 7.412 1.00 35.06 250 GLY A O 1
ATOM 1943 N N . TRP A 1 251 ? -22.928 3.297 8.916 1.00 34.22 251 TRP A N 1
ATOM 1944 C CA . TRP A 1 251 ? -23.495 1.946 9.012 1.00 34.22 251 TRP A CA 1
ATOM 1945 C C . TRP A 1 251 ? -24.441 1.817 10.210 1.00 34.22 251 TRP A C 1
ATOM 1947 O O . TRP A 1 251 ? -24.013 1.885 11.359 1.00 34.22 251 TRP A O 1
ATOM 1957 N N . ASP A 1 252 ? -25.730 1.626 9.920 1.00 37.84 252 ASP A N 1
ATOM 1958 C CA . ASP A 1 252 ? -26.744 1.239 10.899 1.00 37.84 252 ASP A CA 1
ATOM 1959 C C . ASP A 1 252 ? -27.137 -0.230 10.655 1.00 37.84 252 ASP A C 1
ATOM 1961 O O . ASP A 1 252 ? -27.865 -0.514 9.699 1.00 37.84 252 ASP A O 1
ATOM 1965 N N . PRO A 1 253 ? -26.685 -1.179 11.495 1.00 36.31 253 PRO A N 1
ATOM 1966 C CA . PRO A 1 253 ? -27.024 -2.591 11.344 1.00 36.31 253 PRO A CA 1
ATOM 1967 C C . PRO A 1 253 ? -28.515 -2.907 11.556 1.00 36.31 253 PRO A C 1
ATOM 1969 O O . PRO A 1 253 ? -28.918 -4.044 11.323 1.00 36.31 253 PRO A O 1
ATOM 1972 N N . LEU A 1 254 ? -29.339 -1.950 12.003 1.00 34.53 254 LEU A N 1
ATOM 1973 C CA . LEU A 1 254 ? -30.783 -2.137 12.197 1.00 34.53 254 LEU A CA 1
ATOM 1974 C C . LEU A 1 254 ? -31.632 -1.718 10.987 1.00 34.53 254 LEU A C 1
ATOM 1976 O O . LEU A 1 254 ? -32.834 -1.974 10.989 1.00 34.53 254 LEU A O 1
ATOM 1980 N N . ARG A 1 255 ? -31.044 -1.119 9.942 1.00 39.44 255 ARG A N 1
ATOM 1981 C CA . ARG A 1 255 ? -31.802 -0.692 8.750 1.00 39.44 255 ARG A CA 1
ATOM 1982 C C . ARG A 1 255 ? -31.932 -1.753 7.652 1.00 39.44 255 ARG A C 1
ATOM 1984 O O . ARG A 1 255 ? -32.749 -1.578 6.757 1.00 39.44 255 ARG A O 1
ATOM 1991 N N . GLU A 1 256 ? -31.186 -2.855 7.740 1.00 33.22 256 GLU A N 1
ATOM 1992 C CA . GLU A 1 256 ? -31.216 -3.957 6.758 1.00 33.22 256 GLU A CA 1
ATOM 1993 C C . GLU A 1 256 ? -31.679 -5.306 7.331 1.00 33.22 256 GLU A C 1
ATOM 1995 O O . GLU A 1 256 ? -31.556 -6.349 6.688 1.00 33.22 256 GLU A O 1
ATOM 2000 N N . SER A 1 257 ? -32.299 -5.312 8.512 1.00 29.36 257 SER A N 1
ATOM 2001 C CA . SER A 1 257 ? -33.115 -6.451 8.929 1.00 29.36 257 SER A CA 1
ATOM 2002 C C . SER A 1 257 ? -34.544 -6.287 8.401 1.00 29.36 257 SER A C 1
ATOM 2004 O O . SER A 1 257 ? -35.328 -5.542 8.977 1.00 29.36 257 SER A O 1
ATOM 2006 N N . TYR A 1 258 ? -34.869 -7.037 7.344 1.00 26.41 258 TYR A N 1
ATOM 2007 C CA . TYR A 1 258 ? -36.227 -7.415 6.929 1.00 26.41 258 TYR A CA 1
ATOM 2008 C C . TYR A 1 258 ? -37.208 -6.273 6.584 1.00 26.41 258 TYR A C 1
ATOM 2010 O O . TYR A 1 258 ? -37.967 -5.813 7.430 1.00 26.41 258 TYR A O 1
ATOM 2018 N N . GLN A 1 259 ? -37.348 -5.955 5.291 1.00 25.81 259 GLN A N 1
ATOM 2019 C CA . GLN A 1 259 ? -38.681 -5.658 4.753 1.00 25.81 259 GLN A CA 1
ATOM 2020 C C . GLN A 1 259 ? -39.320 -6.982 4.324 1.00 25.81 259 GLN A C 1
ATOM 2022 O O . GLN A 1 259 ? -39.102 -7.475 3.221 1.00 25.81 259 GLN A O 1
ATOM 2027 N N . VAL A 1 260 ? -40.078 -7.586 5.240 1.00 28.33 260 VAL A N 1
ATOM 2028 C CA . VAL A 1 260 ? -41.223 -8.404 4.836 1.00 28.33 260 VAL A CA 1
ATOM 2029 C C . VAL A 1 260 ? -42.327 -7.412 4.513 1.00 28.33 260 VAL A C 1
ATOM 2031 O O . VAL A 1 260 ? -42.675 -6.597 5.365 1.00 28.33 260 VAL A O 1
ATOM 2034 N N . ASP A 1 261 ? -42.851 -7.481 3.292 1.00 31.64 261 ASP A N 1
ATOM 2035 C CA . ASP A 1 261 ? -44.081 -6.805 2.893 1.00 31.64 261 ASP A CA 1
ATOM 2036 C C . ASP A 1 261 ? -45.185 -7.077 3.922 1.00 31.64 261 ASP A C 1
ATOM 2038 O O . ASP A 1 261 ? -45.758 -8.168 3.967 1.00 31.64 261 ASP A O 1
ATOM 2042 N N . GLN A 1 262 ? -45.505 -6.075 4.737 1.00 27.80 262 GLN A N 1
ATOM 2043 C CA . GLN A 1 262 ? -46.801 -5.964 5.386 1.00 27.80 262 GLN A CA 1
ATOM 2044 C C . GLN A 1 262 ? -47.266 -4.511 5.342 1.00 27.80 262 GLN A C 1
ATOM 2046 O O . GLN A 1 262 ? -46.661 -3.634 5.944 1.00 27.80 262 GLN A O 1
ATOM 2051 N N . GLY A 1 263 ? -48.342 -4.317 4.574 1.00 26.05 263 GLY A N 1
ATOM 2052 C CA . GLY A 1 263 ? -49.495 -3.465 4.865 1.00 26.05 263 GLY A CA 1
ATOM 2053 C C . GLY A 1 263 ? -49.257 -2.077 5.453 1.00 26.05 263 GLY A C 1
ATOM 2054 O O . GLY A 1 263 ? -48.848 -1.920 6.595 1.00 26.05 263 GLY A O 1
ATOM 2055 N N . ALA A 1 264 ? -49.665 -1.080 4.670 1.00 30.84 264 ALA A N 1
ATOM 2056 C CA . ALA A 1 264 ? -49.927 0.292 5.078 1.00 30.84 264 ALA A CA 1
ATOM 2057 C C . ALA A 1 264 ? -50.589 0.429 6.462 1.00 30.84 264 ALA A C 1
ATOM 2059 O O . ALA A 1 264 ? -51.583 -0.238 6.720 1.00 30.84 264 ALA A O 1
ATOM 2060 N N . GLU A 1 265 ? -50.117 1.389 7.263 1.00 28.03 265 GLU A N 1
ATOM 2061 C CA . GLU A 1 265 ? -50.965 2.372 7.948 1.00 28.03 265 GLU A CA 1
ATOM 2062 C C . GLU A 1 265 ? -50.136 3.528 8.543 1.00 28.03 265 GLU A C 1
ATOM 2064 O O . GLU A 1 265 ? -48.933 3.444 8.766 1.00 28.03 265 GLU A O 1
ATOM 2069 N N . THR A 1 266 ? -50.816 4.659 8.682 1.00 31.64 266 THR A N 1
ATOM 2070 C CA . THR A 1 266 ? -50.360 6.039 8.888 1.00 31.64 266 THR A CA 1
ATOM 2071 C C . THR A 1 266 ? -49.921 6.385 10.318 1.00 31.64 266 THR A C 1
ATOM 2073 O O . THR A 1 266 ? -50.543 5.920 11.266 1.00 31.64 266 THR A O 1
ATOM 2076 N N . GLY A 1 267 ? -49.003 7.350 10.482 1.00 24.16 267 GLY A N 1
ATOM 2077 C CA . GLY A 1 267 ? -48.837 8.102 11.741 1.00 24.16 267 GLY A CA 1
ATOM 2078 C C . GLY A 1 267 ? -47.435 8.683 11.931 1.00 24.16 267 GLY A C 1
ATOM 2079 O O . GLY A 1 267 ? -46.465 7.938 11.963 1.00 24.16 267 GLY A O 1
ATOM 2080 N N . GLY A 1 268 ? -47.328 10.012 12.001 1.00 23.55 268 GLY A N 1
ATOM 2081 C CA . GLY A 1 268 ? -46.060 10.751 11.971 1.00 23.55 268 GLY A CA 1
ATOM 2082 C C . GLY A 1 268 ? -45.326 10.918 13.303 1.00 23.55 268 GLY A C 1
ATOM 2083 O O . GLY A 1 268 ? -45.857 10.604 14.358 1.00 23.55 268 GLY A O 1
ATOM 2084 N N . SER A 1 269 ? -44.122 11.488 13.217 1.00 23.48 269 SER A N 1
ATOM 2085 C CA . SER A 1 269 ? -43.622 12.621 14.016 1.00 23.48 269 SER A CA 1
ATOM 2086 C C . SER A 1 269 ? -42.138 12.818 13.702 1.00 23.48 269 SER A C 1
ATOM 2088 O O . SER A 1 269 ? -41.351 11.878 13.826 1.00 23.48 269 SER A O 1
ATOM 2090 N N . ASP A 1 270 ? -41.780 14.034 13.301 1.00 26.84 270 ASP A N 1
ATOM 2091 C CA . ASP A 1 270 ? -40.408 14.496 13.115 1.00 26.84 270 ASP A CA 1
ATOM 2092 C C . ASP A 1 270 ? -39.577 14.331 14.395 1.00 26.84 270 ASP A C 1
ATOM 2094 O O . ASP A 1 270 ? -40.010 14.723 15.477 1.00 26.84 270 ASP A O 1
ATOM 2098 N N . PHE A 1 271 ? -38.349 13.829 14.253 1.00 22.94 271 PHE A N 1
ATOM 2099 C CA . PHE A 1 271 ? -37.275 14.045 15.221 1.00 22.94 271 PHE A CA 1
ATOM 2100 C C . PHE A 1 271 ? -35.992 14.396 14.463 1.00 22.94 271 PHE A C 1
ATOM 2102 O O . PHE A 1 271 ? -35.335 13.542 13.869 1.00 22.94 271 PHE A O 1
ATOM 2109 N N . TYR A 1 272 ? -35.661 15.686 14.483 1.00 23.52 272 TYR A N 1
ATOM 2110 C CA . TYR A 1 272 ? -34.324 16.190 14.196 1.00 23.52 272 TYR A CA 1
ATOM 2111 C C . TYR A 1 272 ? -33.400 15.775 15.348 1.00 23.52 272 TYR A C 1
ATOM 2113 O O . TYR A 1 272 ? -33.671 16.108 16.500 1.00 23.52 272 TYR A O 1
ATOM 2121 N N . ALA A 1 273 ? -32.312 15.067 15.046 1.00 23.88 273 ALA A N 1
ATOM 2122 C CA . ALA A 1 273 ? -31.176 14.951 15.952 1.00 23.88 273 ALA A CA 1
ATOM 2123 C C . ALA A 1 273 ? -30.086 15.902 15.446 1.00 23.88 273 ALA A C 1
ATOM 2125 O O . ALA A 1 273 ? -29.481 15.671 14.397 1.00 23.88 273 ALA A O 1
ATOM 2126 N N . GLU A 1 274 ? -29.922 17.010 16.168 1.00 22.47 274 GLU A N 1
ATOM 2127 C CA . GLU A 1 274 ? -28.834 17.968 15.999 1.00 22.47 274 GLU A CA 1
ATOM 2128 C C . GLU A 1 274 ? -27.472 17.320 16.289 1.00 22.47 274 GLU A C 1
ATOM 2130 O O . GLU A 1 274 ? -27.361 16.345 17.034 1.00 22.47 274 GLU A O 1
ATOM 2135 N N . GLY A 1 275 ? -26.442 17.864 15.639 1.00 31.38 275 GLY A N 1
ATOM 2136 C CA . GLY A 1 275 ? -25.094 17.317 15.594 1.00 31.38 275 GLY A CA 1
ATOM 2137 C C . GLY A 1 275 ? -24.371 17.276 16.939 1.00 31.38 275 GLY A C 1
ATOM 2138 O O . GLY A 1 275 ? -24.405 18.220 17.725 1.00 31.38 275 GLY A O 1
ATOM 2139 N N . GLY A 1 276 ? -23.638 16.184 17.139 1.00 23.58 276 GLY A N 1
ATOM 2140 C CA . GLY A 1 276 ? -22.528 16.085 18.075 1.00 23.58 276 GLY A CA 1
ATOM 2141 C C . GLY A 1 276 ? -21.285 15.679 17.292 1.00 23.58 276 GLY A C 1
ATOM 2142 O O . GLY A 1 276 ? -21.256 14.610 16.687 1.00 23.58 276 GLY A O 1
ATOM 2143 N N . ASP A 1 277 ? -20.300 16.568 17.260 1.00 27.92 277 ASP A N 1
ATOM 2144 C CA . ASP A 1 277 ? -19.011 16.377 16.599 1.00 27.92 277 ASP A CA 1
ATOM 2145 C C . ASP A 1 277 ? -18.169 15.403 17.449 1.00 27.92 277 ASP A C 1
ATOM 2147 O O . ASP A 1 277 ? -17.658 15.763 18.512 1.00 27.92 277 ASP A O 1
ATOM 2151 N N . CYS A 1 278 ? -18.093 14.132 17.042 1.00 28.17 278 CYS A N 1
ATOM 2152 C CA . CYS A 1 278 ? -17.310 13.098 17.725 1.00 28.17 278 CYS A CA 1
ATOM 2153 C C . CYS A 1 278 ? -16.048 12.788 16.911 1.00 28.17 278 CYS A C 1
ATOM 2155 O O . CYS A 1 278 ? -16.080 11.993 15.977 1.00 28.17 278 CYS A O 1
ATOM 2157 N N . GLY A 1 279 ? -14.922 13.401 17.282 1.00 24.88 279 GLY A N 1
ATOM 2158 C CA . GLY A 1 279 ? -13.622 13.100 16.683 1.00 24.88 279 GLY A CA 1
ATOM 2159 C C . GLY A 1 279 ? -13.114 11.721 17.109 1.00 24.88 279 GLY A C 1
ATOM 2160 O O . GLY A 1 279 ? -12.847 11.493 18.289 1.00 24.88 279 GLY A O 1
ATOM 2161 N N . VAL A 1 280 ? -12.955 10.807 16.150 1.00 30.41 280 VAL A N 1
ATOM 2162 C CA . VAL A 1 280 ? -12.264 9.526 16.341 1.00 30.41 280 VAL A CA 1
ATOM 2163 C C . VAL A 1 280 ? -11.061 9.476 15.407 1.00 30.41 280 VAL A C 1
ATOM 2165 O O . VAL A 1 280 ? -11.190 9.697 14.206 1.00 30.41 280 VAL A O 1
ATOM 2168 N N . TYR A 1 281 ? -9.890 9.177 15.965 1.00 30.09 281 TYR A N 1
ATOM 2169 C CA . TYR A 1 281 ? -8.619 9.171 15.244 1.00 30.09 281 TYR A CA 1
ATOM 2170 C C . TYR A 1 281 ? -8.163 7.732 14.998 1.00 30.09 281 TYR A C 1
ATOM 2172 O O . TYR A 1 281 ? -8.069 6.935 15.934 1.00 30.09 281 TYR A O 1
ATOM 2180 N N . GLY A 1 282 ? -7.868 7.395 13.745 1.00 26.72 282 GLY A N 1
ATOM 2181 C CA . GLY A 1 282 ? -7.344 6.089 13.356 1.00 26.72 282 GLY A CA 1
ATOM 2182 C C . GLY A 1 282 ? -6.317 6.229 12.239 1.00 26.72 282 GLY A C 1
ATOM 2183 O O . GLY A 1 282 ? -6.519 7.000 11.307 1.00 26.72 282 GLY A O 1
ATOM 2184 N N . LEU A 1 283 ? -5.217 5.482 12.339 1.00 25.36 283 LEU A N 1
ATOM 2185 C CA . LEU A 1 283 ? -4.280 5.277 11.234 1.00 25.36 283 LEU A CA 1
ATOM 2186 C C . LEU A 1 283 ? -4.754 4.085 10.392 1.00 25.36 283 LEU A C 1
ATOM 2188 O O . LEU A 1 283 ?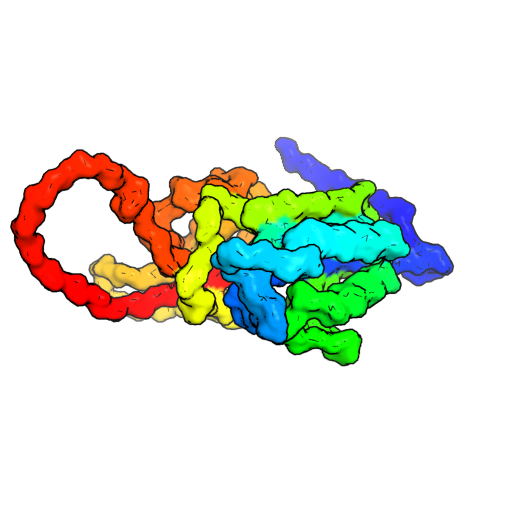 -5.070 3.030 10.950 1.00 25.36 283 LEU A O 1
ATOM 2192 N N . VAL A 1 284 ? -4.753 4.252 9.068 1.00 29.98 284 VAL A N 1
ATOM 2193 C CA . VAL A 1 284 ? -4.864 3.169 8.076 1.00 29.98 284 VAL A CA 1
ATOM 2194 C C . VAL A 1 284 ? -3.508 2.943 7.419 1.00 29.98 284 VAL A C 1
ATOM 2196 O O . VAL A 1 284 ? -2.903 3.931 6.934 1.00 29.98 284 VAL A O 1
#

Radius of gyration: 23.33 Å; chains: 1; bounding box: 83×40×62 Å

pLDDT: mean 75.08, std 24.27, range [22.47, 98.62]

Secondary structure (DSSP, 8-state):
-----------SGGGS-TTSTT---EEEEEEEEETTSSSPPPTTGGGGGS--SS---TTSSHHHHHHHHHHHHHHTT-EEEEEEETTEEEEEEEEEHHHHHHHHHHHHTSGGGTTS---TT-HHHHHHHH--EE--TTSSSSEEEEE-S-SS--S-TT---S-GGG-B---HHHHHHHHHHTT----TT--S-S----EE--S-HHHHHH------TTSS--PPEE----SSGGGHHHHS-GGGGGGSTT--TTSSS-----------------------B---

Foldseek 3Di:
DPPDPPPDQDPQLCNDDPPDPSRFWKKKWWAWDFQPAPVHQDPPLNCLLPDDPPDPPVCRHLVNVLVLVVVLCVVLVKAWEKETESRIITTIIMATPVSVLSVLVSVCPDSSNPNQPDDSVPPPSSCVGGVIDTDDRPPDVHHHYDYDQDNAPLVDGPDDQPDSVLADADDPVRVVCVLVVLLPPPPPDDDDDDAQAAAEDLDAPVVVVVHDDAPDVVRVGHRHYDYFNHPGSNCSVVRDDPVRCSNRPPDDPVPPPDDPDDDDDDDDDDDDDDDDSHRHHDDD